Protein AF-0000000066095516 (afdb_homodimer)

pLDDT: mean 94.95, std 6.59, range [62.25, 98.88]

Foldseek 3Di:
DEKEKEFEDQQPDDPVRLVVLSVQWLVQLLVVDDPVQNVVCVVVPHHYFYFYDHDPVLQVVLVVVLVVLVWRKGWDFACPPDPDDHPHTTMMMTDPDPPVSNCVRPVPTGGD/DEKEKEFEDQQPDDPVRLVVLSVQWLVQLLVVDDPVQNVVCVVVPHHYFYFYDHDPVLQVVLVVVLVVLVWRKGWDFACPPDPDDHPHTTMMMTDPDDPVSNCVRPVPTGGD

Structure (mmCIF, N/CA/C/O backbone):
data_AF-0000000066095516-model_v1
#
loop_
_entity.id
_entity.type
_entity.pdbx_description
1 polymer 'Peptidyl-tRNA hydrolase'
#
loop_
_atom_site.group_PDB
_atom_site.id
_atom_site.type_symbol
_atom_site.label_atom_id
_atom_site.label_alt_id
_atom_site.label_comp_id
_atom_site.label_asym_id
_atom_site.label_entity_id
_atom_site.label_seq_id
_atom_site.pdbx_PDB_ins_code
_atom_site.Cartn_x
_atom_site.Cartn_y
_atom_site.Cartn_z
_atom_site.occupancy
_atom_site.B_iso_or_equiv
_atom_site.auth_seq_id
_atom_site.auth_comp_id
_atom_site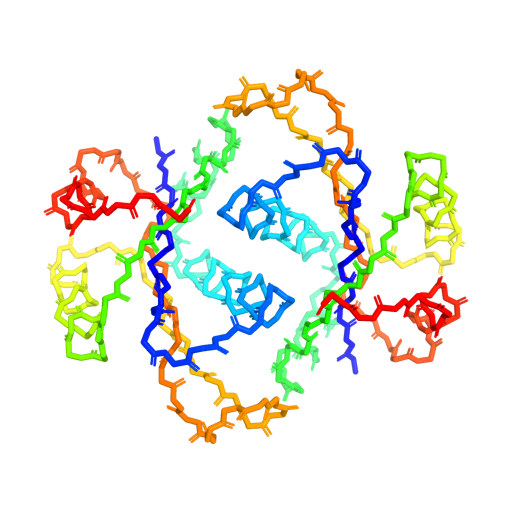.auth_asym_id
_atom_site.auth_atom_id
_atom_site.pdbx_PDB_model_num
ATOM 1 N N . MET A 1 1 ? -7.316 14.742 -6.809 1 96.75 1 MET A N 1
ATOM 2 C CA . MET A 1 1 ? -7.43 13.93 -5.605 1 96.75 1 MET A CA 1
ATOM 3 C C . MET A 1 1 ? -6.215 13.016 -5.449 1 96.75 1 MET A C 1
ATOM 5 O O . MET A 1 1 ? -5.781 12.383 -6.41 1 96.75 1 MET A O 1
ATOM 9 N N . LYS A 1 2 ? -5.609 13.141 -4.285 1 97.81 2 LYS A N 1
ATOM 10 C CA . LYS A 1 2 ? -4.457 12.266 -4.09 1 97.81 2 LYS A CA 1
ATOM 11 C C . LYS A 1 2 ? -4.387 11.766 -2.652 1 97.81 2 LYS A C 1
ATOM 13 O O . LYS A 1 2 ? -5.059 12.297 -1.768 1 97.81 2 LYS A O 1
ATOM 18 N N . GLN A 1 3 ? -3.725 10.695 -2.482 1 98.44 3 GLN A N 1
ATOM 19 C CA . GLN A 1 3 ? -3.309 10.18 -1.185 1 98.44 3 GLN A CA 1
ATOM 20 C C . GLN A 1 3 ? -1.795 10.273 -1.014 1 98.44 3 GLN A C 1
ATOM 22 O O . GLN A 1 3 ? -1.04 9.938 -1.928 1 98.44 3 GLN A O 1
ATOM 27 N N . VAL A 1 4 ? -1.324 10.797 0.072 1 98.69 4 VAL A N 1
ATOM 28 C CA . VAL A 1 4 ? 0.097 10.859 0.395 1 98.69 4 VAL A CA 1
ATOM 29 C C . VAL A 1 4 ? 0.388 9.992 1.619 1 98.69 4 VAL A C 1
ATOM 31 O O . VAL A 1 4 ? -0.328 10.062 2.621 1 98.69 4 VAL A O 1
ATOM 34 N N . ILE A 1 5 ? 1.397 9.164 1.522 1 98.81 5 ILE A N 1
ATOM 35 C CA . ILE A 1 5 ? 1.789 8.305 2.635 1 98.81 5 ILE A CA 1
ATOM 36 C C . ILE A 1 5 ? 3.174 8.711 3.137 1 98.81 5 ILE A C 1
ATOM 38 O O . ILE A 1 5 ? 4.164 8.578 2.418 1 98.81 5 ILE A O 1
ATOM 42 N N . ALA A 1 6 ? 3.215 9.242 4.309 1 98.81 6 ALA A N 1
ATOM 43 C CA . ALA A 1 6 ? 4.461 9.633 4.965 1 98.81 6 ALA A CA 1
ATOM 44 C C . ALA A 1 6 ? 5.051 8.461 5.75 1 98.81 6 ALA A C 1
ATOM 46 O O . ALA A 1 6 ? 4.391 7.895 6.625 1 98.81 6 ALA A O 1
ATOM 47 N N . ALA A 1 7 ? 6.246 8.125 5.469 1 98.25 7 ALA A N 1
ATOM 48 C CA . ALA A 1 7 ? 6.898 6.992 6.129 1 98.25 7 ALA A CA 1
ATOM 49 C C . ALA A 1 7 ? 8.172 7.434 6.844 1 98.25 7 ALA A C 1
ATOM 51 O O . ALA A 1 7 ? 8.93 8.258 6.32 1 98.25 7 ALA A O 1
ATOM 52 N N . ARG A 1 8 ? 8.367 6.875 7.98 1 97.44 8 ARG A N 1
ATOM 53 C CA . ARG A 1 8 ? 9.523 7.238 8.797 1 97.44 8 ARG A CA 1
ATOM 54 C C . ARG A 1 8 ? 10.805 6.684 8.195 1 97.44 8 ARG A C 1
ATOM 56 O O . ARG A 1 8 ? 10.844 5.535 7.742 1 97.44 8 ARG A O 1
ATOM 63 N N . THR A 1 9 ? 11.852 7.449 8.258 1 96.56 9 THR A N 1
ATOM 64 C CA . THR A 1 9 ? 13.148 7.051 7.719 1 96.56 9 THR A CA 1
ATOM 65 C C . THR A 1 9 ? 14.133 6.754 8.844 1 96.56 9 THR A C 1
ATOM 67 O O . THR A 1 9 ? 15.195 6.176 8.609 1 96.56 9 THR A O 1
ATOM 70 N N . ASP A 1 10 ? 13.859 7.129 10.055 1 95.31 10 ASP A N 1
ATOM 71 C CA . ASP A 1 10 ? 14.797 7.055 11.164 1 95.31 10 ASP A CA 1
ATOM 72 C C . ASP A 1 10 ? 14.812 5.656 11.781 1 95.31 10 ASP A C 1
ATOM 74 O O . ASP A 1 10 ? 15.656 5.352 12.633 1 95.31 10 ASP A O 1
ATOM 78 N N . ILE A 1 11 ? 13.922 4.746 11.352 1 93.19 11 ILE A N 1
ATOM 79 C CA . ILE A 1 11 ? 13.812 3.453 12.023 1 93.19 11 ILE A CA 1
ATOM 80 C C . ILE A 1 11 ? 14.398 2.361 11.133 1 93.19 11 ILE A C 1
ATOM 82 O O . ILE A 1 11 ? 14.336 1.177 11.469 1 93.19 11 ILE A O 1
ATOM 86 N N . GLY A 1 12 ? 14.961 2.619 10 1 87.56 12 GLY A N 1
ATOM 87 C CA . GLY A 1 12 ? 15.75 1.703 9.195 1 87.56 12 GLY A CA 1
ATOM 88 C C . GLY A 1 12 ? 14.938 0.565 8.609 1 87.56 12 GLY A C 1
ATOM 89 O O . GLY A 1 12 ? 15.359 -0.593 8.656 1 87.56 12 GLY A O 1
ATOM 90 N N . MET A 1 13 ? 13.789 0.874 8.117 1 91.19 13 MET A N 1
ATOM 91 C CA . MET A 1 13 ? 12.977 -0.161 7.484 1 91.19 13 MET A CA 1
ATOM 92 C C . MET A 1 13 ? 13.586 -0.589 6.152 1 91.19 13 MET A C 1
ATOM 94 O O . MET A 1 13 ? 13.977 0.256 5.344 1 91.19 13 MET A O 1
ATOM 98 N N . GLY A 1 14 ? 13.672 -1.916 6.066 1 91.44 14 GLY A N 1
ATOM 99 C CA . GLY A 1 14 ? 14.031 -2.402 4.742 1 91.44 14 GLY A CA 1
ATOM 100 C C . GLY A 1 14 ? 12.977 -2.102 3.693 1 91.44 14 GLY A C 1
ATOM 101 O O . GLY A 1 14 ? 11.867 -1.669 4.023 1 91.44 14 GLY A O 1
ATOM 102 N N . GLN A 1 15 ? 13.258 -2.336 2.467 1 94.25 15 GLN A N 1
ATOM 103 C CA . GLN A 1 15 ? 12.383 -1.966 1.358 1 94.25 15 GLN A CA 1
ATOM 104 C C . GLN A 1 15 ? 11.047 -2.701 1.441 1 94.25 15 GLN A C 1
ATOM 106 O O . GLN A 1 15 ? 9.984 -2.098 1.271 1 94.25 15 GLN A O 1
ATOM 111 N N . GLY A 1 16 ? 11.094 -3.963 1.729 1 94.38 16 GLY A N 1
ATOM 112 C CA . GLY A 1 16 ? 9.883 -4.754 1.823 1 94.38 16 GLY A CA 1
ATOM 113 C C . GLY A 1 16 ? 8.969 -4.312 2.949 1 94.38 16 GLY A C 1
ATOM 114 O O . GLY A 1 16 ? 7.758 -4.164 2.754 1 94.38 16 GLY A O 1
ATOM 115 N N . LYS A 1 17 ? 9.531 -4.141 4.074 1 93.69 17 LYS A N 1
ATOM 116 C CA . LYS A 1 17 ? 8.766 -3.703 5.234 1 93.69 17 LYS A CA 1
ATOM 117 C C . LYS A 1 17 ? 8.172 -2.312 5.016 1 93.69 17 LYS A C 1
ATOM 119 O O . LYS A 1 17 ? 7.016 -2.064 5.348 1 93.69 17 LYS A O 1
ATOM 124 N N . LEU A 1 18 ? 9.008 -1.412 4.445 1 95.56 18 LEU A N 1
ATOM 125 C CA . LEU A 1 18 ? 8.508 -0.082 4.109 1 95.56 18 LEU A CA 1
ATOM 126 C C . LEU A 1 18 ? 7.281 -0.169 3.215 1 95.56 18 LEU A C 1
ATOM 128 O O . LEU A 1 18 ? 6.25 0.439 3.508 1 95.56 18 LEU A O 1
ATOM 132 N N . ALA A 1 19 ? 7.426 -0.925 2.186 1 97.44 19 ALA A N 1
ATOM 133 C CA . ALA A 1 19 ? 6.34 -1.061 1.217 1 97.44 19 ALA A CA 1
ATOM 134 C C . ALA A 1 19 ? 5.094 -1.651 1.869 1 97.44 19 ALA A C 1
ATOM 136 O O . ALA A 1 19 ? 3.977 -1.199 1.609 1 97.44 19 ALA A O 1
ATOM 137 N N . ALA A 1 20 ? 5.258 -2.613 2.711 1 96.88 20 ALA A N 1
ATOM 138 C CA . ALA A 1 20 ? 4.137 -3.242 3.406 1 96.88 20 ALA A CA 1
ATOM 139 C C . ALA A 1 20 ? 3.438 -2.246 4.324 1 96.88 20 ALA A C 1
ATOM 141 O O . ALA A 1 20 ? 2.205 -2.199 4.375 1 96.88 20 ALA A O 1
ATOM 142 N N . GLN A 1 21 ? 4.219 -1.522 5.082 1 97.06 21 GLN A N 1
ATOM 143 C CA . GLN A 1 21 ? 3.639 -0.55 6.004 1 97.06 21 GLN A CA 1
ATOM 144 C C . GLN A 1 21 ? 2.92 0.563 5.25 1 97.06 21 GLN A C 1
ATOM 146 O O . GLN A 1 21 ? 1.858 1.024 5.676 1 97.06 21 GLN A O 1
ATOM 151 N N . VAL A 1 22 ? 3.523 0.982 4.137 1 98.12 22 VAL A N 1
ATOM 152 C CA . VAL A 1 22 ? 2.881 1.971 3.279 1 98.12 22 VAL A CA 1
ATOM 153 C C . VAL A 1 22 ? 1.541 1.43 2.781 1 98.12 22 VAL A C 1
ATOM 155 O O . VAL A 1 22 ? 0.535 2.143 2.791 1 98.12 22 VAL A O 1
ATOM 158 N N . ALA A 1 23 ? 1.517 0.205 2.352 1 98.44 23 ALA A N 1
ATOM 159 C CA . ALA A 1 23 ? 0.284 -0.425 1.887 1 98.44 23 ALA A CA 1
ATOM 160 C C . ALA A 1 23 ? -0.752 -0.495 3.006 1 98.44 23 ALA A C 1
ATOM 162 O O . ALA A 1 23 ? -1.942 -0.27 2.773 1 98.44 23 ALA A O 1
ATOM 163 N N . HIS A 1 24 ? -0.337 -0.828 4.199 1 98.12 24 HIS A N 1
ATOM 164 C CA . HIS A 1 24 ? -1.241 -0.854 5.344 1 98.12 24 HIS A CA 1
ATOM 165 C C . HIS A 1 24 ? -1.88 0.512 5.574 1 98.12 24 HIS A C 1
ATOM 167 O O . HIS A 1 24 ? -3.102 0.617 5.695 1 98.12 24 HIS A O 1
ATOM 173 N N . ALA A 1 25 ? -1.021 1.529 5.621 1 98.44 25 ALA A N 1
ATOM 174 C CA . ALA A 1 25 ? -1.5 2.887 5.871 1 98.44 25 ALA A CA 1
ATOM 175 C C . ALA A 1 25 ? -2.48 3.328 4.789 1 98.44 25 ALA A C 1
ATOM 177 O O . ALA A 1 25 ? -3.537 3.891 5.094 1 98.44 25 ALA A O 1
ATOM 178 N N . SER A 1 26 ? -2.1 3.047 3.568 1 98.5 26 SER A N 1
ATOM 179 C CA . SER A 1 26 ? -2.943 3.42 2.438 1 98.5 26 SER A CA 1
ATOM 180 C C . SER A 1 26 ? -4.328 2.791 2.549 1 98.5 26 SER A C 1
ATOM 182 O O . SER A 1 26 ? -5.34 3.477 2.389 1 98.5 26 SER A O 1
ATOM 184 N N . LEU A 1 27 ? -4.398 1.514 2.812 1 97.88 27 LEU A N 1
ATOM 185 C CA . LEU A 1 27 ? -5.664 0.798 2.914 1 97.88 27 LEU A CA 1
ATOM 186 C C . LEU A 1 27 ? -6.492 1.32 4.082 1 97.88 27 LEU A C 1
ATOM 188 O O . LEU A 1 27 ? -7.711 1.475 3.965 1 97.88 27 LEU A O 1
ATOM 192 N N . ASN A 1 28 ? -5.844 1.577 5.184 1 97 28 ASN A N 1
ATOM 1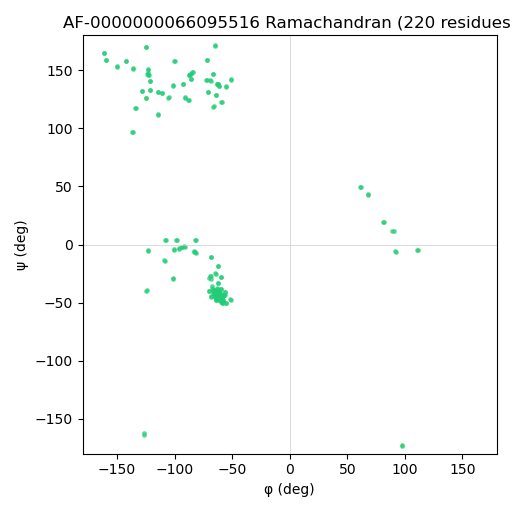93 C CA . ASN A 1 28 ? -6.547 2.092 6.352 1 97 28 ASN A CA 1
ATOM 194 C C . ASN A 1 28 ? -7.234 3.422 6.055 1 97 28 ASN A C 1
ATOM 196 O O . ASN A 1 28 ? -8.422 3.592 6.336 1 97 28 ASN A O 1
ATOM 200 N N . ALA A 1 29 ? -6.516 4.344 5.477 1 98.06 29 ALA A N 1
ATOM 201 C CA . ALA A 1 29 ? -7.094 5.641 5.133 1 98.06 29 ALA A CA 1
ATOM 202 C C . ALA A 1 29 ? -8.234 5.484 4.133 1 98.06 29 ALA A C 1
ATOM 204 O O . ALA A 1 29 ? -9.258 6.164 4.238 1 98.06 29 ALA A O 1
ATOM 205 N N . TYR A 1 30 ? -8.023 4.594 3.207 1 97.44 30 TYR A N 1
ATOM 206 C CA . TYR A 1 30 ? -9.039 4.289 2.205 1 97.44 30 TYR A CA 1
ATOM 207 C C . TYR A 1 30 ? -10.352 3.869 2.865 1 97.44 30 TYR A C 1
ATOM 209 O O . TYR A 1 30 ? -11.43 4.305 2.451 1 97.44 30 TYR A O 1
ATOM 217 N N . GLU A 1 31 ? -10.266 3.123 3.859 1 94.81 31 GLU A N 1
ATOM 218 C CA . GLU A 1 31 ? -11.453 2.586 4.52 1 94.81 31 GLU A CA 1
ATOM 219 C C . GLU A 1 31 ? -12.234 3.686 5.234 1 94.81 31 GLU A C 1
ATOM 221 O O . GLU A 1 31 ? -13.453 3.58 5.402 1 94.81 31 GLU A O 1
ATOM 226 N N . TYR A 1 32 ? -11.523 4.734 5.629 1 93.38 32 TYR A N 1
ATOM 227 C CA . TYR A 1 32 ? -12.172 5.816 6.367 1 93.38 32 TYR A CA 1
ATOM 228 C C . TYR A 1 32 ? -12.625 6.926 5.43 1 93.38 32 TYR A C 1
ATOM 230 O O . TYR A 1 32 ? -13.203 7.922 5.867 1 93.38 32 TYR A O 1
ATOM 238 N N . THR A 1 33 ? -12.344 6.762 4.23 1 96.06 33 THR A N 1
ATOM 239 C CA . THR A 1 33 ? -12.719 7.762 3.238 1 96.06 33 THR A CA 1
ATOM 240 C C . THR A 1 33 ? -14.141 7.523 2.746 1 96.06 33 THR A C 1
ATOM 242 O O . THR A 1 33 ? -14.562 6.379 2.561 1 96.06 33 THR A O 1
ATOM 245 N N . ASP A 1 34 ? -14.898 8.578 2.504 1 95.31 34 ASP A N 1
ATOM 246 C CA . ASP A 1 34 ? -16.266 8.43 2.02 1 95.31 34 ASP A CA 1
ATOM 247 C C . ASP A 1 34 ? -16.281 7.953 0.569 1 95.31 34 ASP A C 1
ATOM 249 O O . ASP A 1 34 ? -15.336 8.188 -0.181 1 95.31 34 ASP A O 1
ATOM 253 N N . ASP A 1 35 ? -17.422 7.375 0.211 1 95.44 35 ASP A N 1
ATOM 254 C CA . ASP A 1 35 ? -17.562 6.699 -1.074 1 95.44 35 ASP A CA 1
ATOM 255 C C . ASP A 1 35 ? -17.375 7.676 -2.232 1 95.44 35 ASP A C 1
ATOM 257 O O . ASP A 1 35 ? -16.812 7.312 -3.27 1 95.44 35 ASP A O 1
ATOM 261 N N . ARG A 1 36 ? -17.859 8.812 -2.049 1 96.06 36 ARG A N 1
ATOM 262 C CA . ARG A 1 36 ? -17.766 9.797 -3.123 1 96.06 36 ARG A CA 1
ATOM 263 C C . ARG A 1 36 ? -16.312 10.172 -3.395 1 96.06 36 ARG A C 1
ATOM 265 O O . ARG A 1 36 ? -15.883 10.242 -4.551 1 96.06 36 ARG A O 1
ATOM 272 N N . ALA A 1 37 ? -15.578 10.406 -2.328 1 95.75 37 ALA A N 1
ATOM 273 C CA . ALA A 1 37 ? -14.164 10.75 -2.453 1 95.75 37 ALA A CA 1
ATOM 274 C C . ALA A 1 37 ? -13.367 9.594 -3.041 1 95.75 37 ALA A C 1
ATOM 276 O O . ALA A 1 37 ? -12.492 9.797 -3.883 1 95.75 37 ALA A O 1
ATOM 277 N N . VAL A 1 38 ? -13.711 8.391 -2.607 1 96.44 38 VAL A N 1
ATOM 278 C CA . VAL A 1 38 ? -13.039 7.195 -3.117 1 96.44 38 VAL A CA 1
ATOM 279 C C . VAL A 1 38 ? -13.289 7.066 -4.617 1 96.44 38 VAL A C 1
ATOM 281 O O . VAL A 1 38 ? -12.359 6.828 -5.391 1 96.44 38 VAL A O 1
ATOM 284 N N . ARG A 1 39 ? -14.508 7.219 -5.004 1 96.25 39 ARG A N 1
ATOM 285 C CA . ARG A 1 39 ? -14.867 7.105 -6.41 1 96.25 39 ARG A CA 1
ATOM 286 C C . ARG A 1 39 ? -14.133 8.148 -7.25 1 96.25 39 ARG A C 1
ATOM 288 O O . ARG A 1 39 ? -13.594 7.828 -8.312 1 96.25 39 ARG A O 1
ATOM 295 N N . ARG A 1 40 ? -14.141 9.336 -6.785 1 96.44 40 ARG A N 1
ATOM 296 C CA . ARG A 1 40 ? -13.453 10.406 -7.496 1 96.44 40 ARG A CA 1
ATOM 297 C C . ARG A 1 40 ? -11.953 10.117 -7.605 1 96.44 40 ARG A C 1
ATOM 299 O O . ARG A 1 40 ? -11.359 10.289 -8.672 1 96.44 40 ARG A O 1
ATOM 306 N N . TRP A 1 41 ? -11.406 9.758 -6.496 1 97 41 TRP A N 1
ATOM 307 C CA . TRP A 1 41 ? -9.992 9.422 -6.445 1 97 41 TRP A CA 1
ATOM 308 C C . TRP A 1 41 ? -9.664 8.312 -7.441 1 97 41 TRP A C 1
ATOM 310 O O . TRP A 1 41 ? -8.68 8.406 -8.18 1 97 41 TRP A O 1
ATOM 320 N N . LYS A 1 42 ? -10.5 7.312 -7.504 1 94.69 42 LYS A N 1
ATOM 321 C CA . LYS A 1 42 ? -10.305 6.195 -8.43 1 94.69 42 LYS A CA 1
ATOM 322 C C . LYS A 1 42 ? -10.445 6.652 -9.875 1 94.69 42 LYS A C 1
ATOM 324 O O . LYS A 1 42 ? -9.648 6.262 -10.734 1 94.69 42 LYS A O 1
ATOM 329 N N . ASP A 1 43 ? -11.398 7.473 -10.109 1 94.81 43 ASP A N 1
ATOM 330 C CA . ASP A 1 43 ? -11.648 7.988 -11.453 1 94.81 43 ASP A CA 1
ATOM 331 C C . ASP A 1 43 ? -10.469 8.828 -11.945 1 94.81 43 ASP A C 1
ATOM 333 O O . ASP A 1 43 ? -10.242 8.945 -13.148 1 94.81 43 ASP A O 1
ATOM 337 N N . GLU A 1 44 ? -9.75 9.359 -10.984 1 94 44 GLU A N 1
ATOM 338 C CA . GLU A 1 44 ? -8.648 10.25 -11.344 1 94 44 GLU A CA 1
ATOM 339 C C . GLU A 1 44 ? -7.316 9.508 -11.328 1 94 44 GLU A C 1
ATOM 341 O O . GLU A 1 44 ? -6.254 10.125 -11.438 1 94 44 GLU A O 1
ATOM 346 N N . GLY A 1 45 ? -7.371 8.188 -11.086 1 91.19 45 GLY A N 1
ATOM 347 C CA . GLY A 1 45 ? -6.16 7.398 -11.266 1 91.19 45 GLY A CA 1
ATOM 348 C C . GLY A 1 45 ? -5.59 6.883 -9.953 1 91.19 45 GLY A C 1
ATOM 349 O O . GLY A 1 45 ? -4.547 6.227 -9.938 1 91.19 45 GLY A O 1
ATOM 350 N N . GLN A 1 46 ? -6.23 7.309 -8.805 1 95.5 46 GLN A N 1
ATOM 351 C CA . GLN A 1 46 ? -5.828 6.805 -7.492 1 95.5 46 GLN A CA 1
ATOM 352 C C . GLN A 1 46 ? -4.379 7.172 -7.188 1 95.5 46 GLN A C 1
ATOM 354 O O . GLN A 1 46 ? -3.572 6.301 -6.844 1 95.5 46 GLN A O 1
ATOM 359 N N . THR A 1 47 ? -4.059 8.461 -7.391 1 95.06 47 THR A N 1
ATOM 360 C CA . THR A 1 47 ? -2.697 8.945 -7.207 1 95.06 47 THR A CA 1
ATOM 361 C C . THR A 1 47 ? -2.223 8.703 -5.777 1 95.06 47 THR A C 1
ATOM 363 O O . THR A 1 47 ? -2.887 9.102 -4.82 1 95.06 47 THR A O 1
ATOM 366 N N . LYS A 1 48 ? -1.119 7.977 -5.641 1 97.25 48 LYS A N 1
ATOM 367 C CA . LYS A 1 48 ? -0.448 7.754 -4.367 1 97.25 48 LYS A CA 1
ATOM 368 C C . LYS A 1 48 ? 0.994 8.25 -4.406 1 97.25 48 LYS A C 1
ATOM 370 O O . LYS A 1 48 ? 1.732 7.953 -5.348 1 97.25 48 LYS A O 1
ATOM 375 N N . VAL A 1 49 ? 1.396 8.984 -3.391 1 96.81 49 VAL A N 1
ATOM 376 C CA . VAL A 1 49 ? 2.752 9.516 -3.283 1 96.81 49 VAL A CA 1
ATOM 377 C C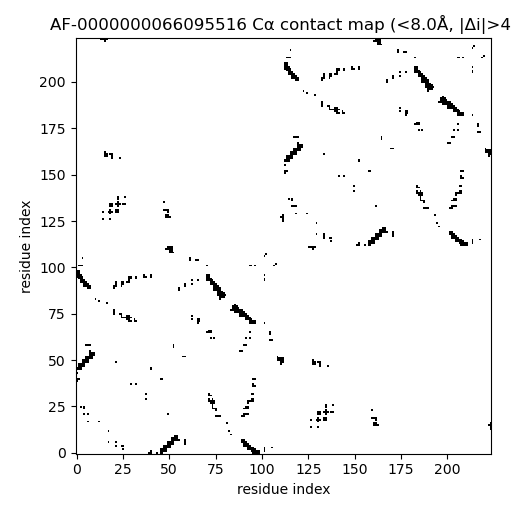 . VAL A 1 49 ? 3.34 9.156 -1.92 1 96.81 49 VAL A C 1
ATOM 379 O O . VAL A 1 49 ? 2.684 9.328 -0.89 1 96.81 49 VAL A O 1
ATOM 382 N N . VAL A 1 50 ? 4.547 8.656 -1.927 1 98.06 50 VAL A N 1
ATOM 383 C CA . VAL A 1 50 ? 5.199 8.297 -0.671 1 98.06 50 VAL A CA 1
ATOM 384 C C . VAL A 1 50 ? 6.266 9.336 -0.332 1 98.06 50 VAL A C 1
ATOM 386 O O . VAL A 1 50 ? 7.137 9.633 -1.155 1 98.06 50 VAL A O 1
ATOM 389 N N . VAL A 1 51 ? 6.184 9.883 0.853 1 98.44 51 VAL A N 1
ATOM 390 C CA . VAL A 1 51 ? 7.113 10.922 1.278 1 98.44 51 VAL A CA 1
ATOM 391 C C . VAL A 1 51 ? 7.793 10.508 2.582 1 98.44 51 VAL A C 1
ATOM 393 O O . VAL A 1 51 ? 7.395 9.523 3.209 1 98.44 51 VAL A O 1
ATOM 396 N N . LYS A 1 52 ? 8.82 11.266 2.965 1 98.19 52 LYS A N 1
ATOM 397 C CA . LYS A 1 52 ? 9.656 10.93 4.109 1 98.19 52 LYS A CA 1
ATOM 398 C C . LYS A 1 52 ? 9.281 11.766 5.328 1 98.19 52 LYS A C 1
ATOM 400 O O . LYS A 1 52 ? 8.992 12.961 5.203 1 98.19 52 LYS A O 1
ATOM 405 N N . VAL A 1 53 ? 9.227 11.133 6.434 1 97.81 53 VAL A N 1
ATOM 406 C CA . VAL A 1 53 ? 9.242 11.82 7.723 1 97.81 53 VAL A CA 1
ATOM 407 C C . VAL A 1 53 ? 10.398 11.305 8.57 1 97.81 53 VAL A C 1
ATOM 409 O O . VAL A 1 53 ? 10.734 10.117 8.531 1 97.81 53 VAL A O 1
ATOM 412 N N . GLY A 1 54 ? 11.016 12.211 9.398 1 96 54 GLY A N 1
ATOM 413 C CA . GLY A 1 54 ? 12.281 11.875 10.023 1 96 54 GLY A CA 1
ATOM 414 C C . GLY A 1 54 ? 12.133 11.438 11.469 1 96 54 GLY A C 1
ATOM 415 O O . GLY A 1 54 ? 13.125 11.125 12.133 1 96 54 GLY A O 1
ATOM 416 N N . SER A 1 55 ? 10.844 11.5 12.031 1 96.62 55 SER A N 1
ATOM 417 C CA . SER A 1 55 ? 10.695 11.148 13.438 1 96.62 55 SER A CA 1
ATOM 418 C C . SER A 1 55 ? 9.25 10.773 13.766 1 96.62 55 SER A C 1
ATOM 420 O O . SER A 1 55 ? 8.336 11.102 13.008 1 96.62 55 SER A O 1
ATOM 422 N N . GLU A 1 56 ? 9.148 10.039 14.859 1 96.44 56 GLU A N 1
ATOM 423 C CA . GLU A 1 56 ? 7.832 9.695 15.391 1 96.44 56 GLU A CA 1
ATOM 424 C C . GLU A 1 56 ? 7.02 10.945 15.703 1 96.44 56 GLU A C 1
ATOM 426 O O . GLU A 1 56 ? 5.828 11.016 15.398 1 96.44 56 GLU A O 1
ATOM 431 N N . ARG A 1 57 ? 7.656 11.922 16.312 1 97.31 57 ARG A N 1
ATOM 432 C CA . ARG A 1 57 ? 6.992 13.164 16.688 1 97.31 57 ARG A CA 1
ATOM 433 C C . ARG A 1 57 ? 6.398 13.852 15.461 1 97.31 57 ARG A C 1
ATOM 435 O O . ARG A 1 57 ? 5.238 14.273 15.477 1 97.31 57 ARG A O 1
ATOM 442 N N . GLU A 1 58 ? 7.211 13.945 14.406 1 97.62 58 GLU A N 1
ATOM 443 C CA . GLU A 1 58 ? 6.734 14.578 13.18 1 97.62 58 GLU A CA 1
ATOM 444 C C . GLU A 1 58 ? 5.543 13.828 12.594 1 97.62 58 GLU A C 1
ATOM 446 O O . GLU A 1 58 ? 4.582 14.438 12.125 1 97.62 58 GLU A O 1
ATOM 451 N N . LEU A 1 59 ? 5.633 12.547 12.617 1 98.12 59 LEU A N 1
ATOM 452 C CA . LEU A 1 59 ? 4.551 11.711 12.109 1 98.12 59 LEU A CA 1
ATOM 453 C C . LEU A 1 59 ? 3.25 11.992 12.852 1 98.12 59 LEU A C 1
ATOM 455 O O . LEU A 1 59 ? 2.203 12.18 12.227 1 98.12 59 LEU A O 1
ATOM 459 N N . TYR A 1 60 ? 3.275 12.117 14.156 1 97.69 60 TYR A N 1
ATOM 460 C CA . TYR A 1 60 ? 2.092 12.367 14.969 1 97.69 60 TYR A CA 1
ATOM 461 C C . TYR A 1 60 ? 1.567 13.781 14.742 1 97.69 60 TYR A C 1
ATOM 463 O O . TYR A 1 60 ? 0.354 14 14.695 1 97.69 60 TYR A O 1
ATOM 471 N N . GLU A 1 61 ? 2.467 14.688 14.641 1 98.06 61 GLU A N 1
ATOM 472 C CA . GLU A 1 61 ? 2.066 16.062 14.375 1 98.06 61 GLU A CA 1
ATOM 473 C C . GLU A 1 61 ? 1.274 16.172 13.078 1 98.06 61 GLU A C 1
ATOM 475 O O . GLU A 1 61 ? 0.227 16.828 13.039 1 98.06 61 GLU A O 1
ATOM 480 N N . ARG A 1 62 ? 1.785 15.5 12.102 1 98.38 62 ARG A N 1
ATOM 481 C CA . ARG A 1 62 ? 1.092 15.516 10.82 1 98.38 62 ARG A CA 1
ATOM 482 C C . ARG A 1 62 ? -0.254 14.805 10.914 1 98.38 62 ARG A C 1
ATOM 484 O O . ARG A 1 62 ? -1.234 15.234 10.305 1 98.38 62 ARG A O 1
ATOM 491 N N . SER A 1 63 ? -0.243 13.75 11.633 1 98.44 63 SER A N 1
ATOM 492 C CA . SER A 1 63 ? -1.488 13.016 11.828 1 98.44 63 SER A CA 1
ATOM 493 C C . SER A 1 63 ? -2.547 13.891 12.492 1 98.44 63 SER A C 1
ATOM 495 O O . SER A 1 63 ? -3.695 13.93 12.047 1 98.44 63 SER A O 1
ATOM 497 N N . GLU A 1 64 ? -2.166 14.602 13.516 1 98.19 64 GLU A N 1
ATOM 498 C CA . GLU A 1 64 ? -3.09 15.477 14.234 1 98.19 64 GLU A CA 1
ATOM 499 C C . GLU A 1 64 ? -3.578 16.609 13.344 1 98.19 64 GLU A C 1
ATOM 501 O O . GLU A 1 64 ? -4.758 16.969 13.359 1 98.19 64 GLU A O 1
ATOM 506 N N . GLU A 1 65 ? -2.688 17.109 12.602 1 98.38 65 GLU A N 1
ATOM 507 C CA . GLU A 1 65 ? -3.053 18.188 11.672 1 98.38 65 GLU A CA 1
ATOM 508 C C . GLU A 1 65 ? -4.078 17.688 10.656 1 98.38 65 GLU A C 1
ATOM 510 O O . GLU A 1 65 ? -5.059 18.375 10.375 1 98.38 65 GLU A O 1
ATOM 515 N N . ALA A 1 66 ? -3.836 16.531 10.133 1 98.44 66 ALA A N 1
ATOM 516 C CA . ALA A 1 66 ? -4.738 15.969 9.133 1 98.44 66 ALA A CA 1
ATOM 517 C C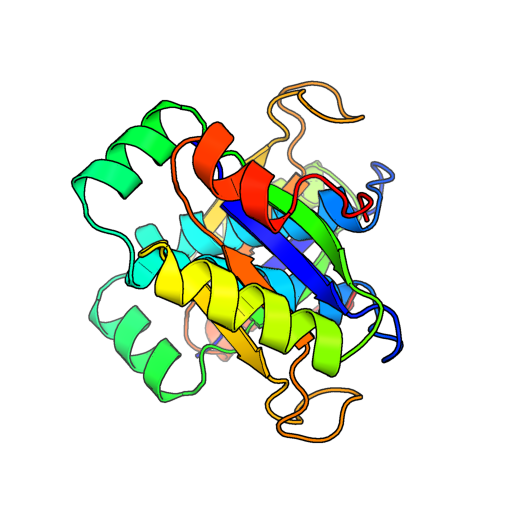 . ALA A 1 66 ? -6.117 15.703 9.727 1 98.44 66 ALA A C 1
ATOM 519 O O . ALA A 1 66 ? -7.141 16 9.109 1 98.44 66 ALA A O 1
ATOM 520 N N . LYS A 1 67 ? -6.105 15.227 10.93 1 97.5 67 LYS A N 1
ATOM 521 C CA . LYS A 1 67 ? -7.363 14.953 11.617 1 97.5 67 LYS A CA 1
ATOM 522 C C . LYS A 1 67 ? -8.141 16.234 11.891 1 97.5 67 LYS A C 1
ATOM 524 O O . LYS A 1 67 ? -9.352 16.297 11.688 1 97.5 67 LYS A O 1
ATOM 529 N N . ARG A 1 68 ? -7.438 17.203 12.297 1 97.75 68 ARG A N 1
ATOM 530 C CA . ARG A 1 68 ? -8.062 18.5 12.562 1 97.75 68 ARG A CA 1
ATOM 531 C C . ARG A 1 68 ? -8.664 19.094 11.297 1 97.75 68 ARG A C 1
ATOM 533 O O . ARG A 1 68 ? -9.703 19.75 11.344 1 97.75 68 ARG A O 1
ATOM 540 N N . ALA A 1 69 ? -8.039 18.812 10.227 1 97.69 69 ALA A N 1
ATOM 541 C CA . ALA A 1 69 ? -8.492 19.344 8.938 1 97.69 69 ALA A CA 1
ATOM 542 C C . ALA A 1 69 ? -9.625 18.484 8.367 1 97.69 69 ALA A C 1
ATOM 544 O O . ALA A 1 69 ? -10.172 18.797 7.309 1 97.69 69 ALA A O 1
ATOM 545 N N . GLY A 1 70 ? -9.922 17.359 9.016 1 96.94 70 GLY A N 1
ATOM 546 C CA . GLY A 1 70 ? -11.023 16.5 8.602 1 96.94 70 GLY A CA 1
ATOM 547 C C . GLY A 1 70 ? -10.664 15.586 7.445 1 96.94 70 GLY A C 1
ATOM 548 O O . GLY A 1 70 ? -11.539 15.141 6.703 1 96.94 70 GLY A O 1
ATOM 549 N N . LEU A 1 71 ? -9.422 15.391 7.238 1 97.88 71 LEU A N 1
ATOM 550 C CA . LEU A 1 71 ? -8.984 14.531 6.145 1 97.88 71 LEU A CA 1
ATOM 551 C C . LEU A 1 71 ? -8.914 13.078 6.59 1 97.88 71 LEU A C 1
ATOM 553 O O . LEU A 1 71 ? -8.57 12.789 7.738 1 97.88 71 LEU A O 1
ATOM 557 N N . PRO A 1 72 ? -9.211 12.148 5.727 1 97.88 72 PRO A N 1
ATOM 558 C CA . PRO A 1 72 ? -9 10.742 6.066 1 97.88 72 PRO A CA 1
ATOM 559 C C . PRO A 1 72 ? -7.527 10.422 6.34 1 97.88 72 PRO A C 1
ATOM 561 O O . PRO A 1 72 ? -6.645 10.875 5.613 1 97.88 72 PRO A O 1
ATOM 564 N N . THR A 1 73 ? -7.312 9.641 7.402 1 98.12 73 THR A N 1
ATOM 565 C CA . THR A 1 73 ? -5.949 9.281 7.773 1 98.12 73 THR A CA 1
ATOM 566 C C . THR A 1 73 ? -5.855 7.805 8.133 1 98.12 73 THR A C 1
ATOM 568 O O . THR A 1 73 ? -6.855 7.191 8.523 1 98.12 73 THR A O 1
ATOM 571 N N . GLY A 1 74 ? -4.691 7.238 7.926 1 98.06 74 GLY A N 1
ATOM 572 C CA . GLY A 1 74 ? -4.332 5.902 8.375 1 98.06 74 GLY A CA 1
ATOM 573 C C . GLY A 1 74 ? -2.939 5.828 8.969 1 98.06 74 GLY A C 1
ATOM 574 O O . GLY A 1 74 ? -1.948 5.77 8.242 1 98.06 74 GLY A O 1
ATOM 575 N N . LEU A 1 75 ? -2.924 5.906 10.266 1 97.62 75 LEU A N 1
ATOM 576 C CA . LEU A 1 75 ? -1.668 5.754 10.992 1 97.62 75 LEU A CA 1
ATOM 577 C C . LEU A 1 75 ? -1.438 4.293 11.375 1 97.62 75 LEU A C 1
ATOM 579 O O . LEU A 1 75 ? -2.309 3.658 11.969 1 97.62 75 LEU A O 1
ATOM 583 N N . ILE A 1 76 ? -0.266 3.799 10.992 1 96.31 76 ILE A N 1
ATOM 584 C CA . ILE A 1 76 ? -0.017 2.385 11.25 1 96.31 76 ILE A CA 1
ATOM 585 C C . ILE A 1 76 ? 1.253 2.227 12.078 1 96.31 76 ILE A C 1
ATOM 587 O O . ILE A 1 76 ? 2.148 3.072 12.023 1 96.31 76 ILE A O 1
ATOM 591 N N . SER A 1 77 ? 1.234 1.165 12.852 1 94.25 77 SER A N 1
ATOM 592 C CA . SER A 1 77 ? 2.385 0.764 13.656 1 94.25 77 SER A CA 1
ATOM 593 C C . SER A 1 77 ? 2.818 -0.661 13.328 1 94.25 77 SER A C 1
ATOM 595 O O . SER A 1 77 ? 1.995 -1.491 12.938 1 94.25 77 SER A O 1
ATOM 597 N N . ASP A 1 78 ? 4.082 -0.84 13.438 1 89.81 78 ASP A N 1
ATOM 598 C CA . ASP A 1 78 ? 4.566 -2.203 13.242 1 89.81 78 ASP A CA 1
ATOM 599 C C . ASP A 1 78 ? 4.031 -3.141 14.32 1 89.81 78 ASP A C 1
ATOM 601 O O . ASP A 1 78 ? 4.074 -2.812 15.508 1 89.81 78 ASP A O 1
ATOM 605 N N . ALA A 1 79 ? 3.441 -4.262 13.938 1 79.88 79 ALA A N 1
ATOM 606 C CA . ALA A 1 79 ? 2.861 -5.207 14.891 1 79.88 79 ALA A CA 1
ATOM 607 C C . ALA A 1 79 ? 3.934 -6.125 15.477 1 79.88 79 ALA A C 1
ATOM 609 O O . ALA A 1 79 ? 3.654 -6.922 16.375 1 79.88 79 ALA A O 1
ATOM 610 N N . GLY A 1 80 ? 5.242 -5.941 15.148 1 72.12 80 GLY A N 1
ATOM 611 C CA . GLY A 1 80 ? 6.301 -6.75 15.734 1 72.12 80 GLY A CA 1
ATOM 612 C C . GLY A 1 80 ? 6.617 -7.996 14.938 1 72.12 80 GLY A C 1
ATOM 613 O O . GLY A 1 80 ? 7.262 -8.914 15.438 1 72.12 80 GLY A O 1
ATOM 614 N N . ARG A 1 81 ? 6.176 -8.141 13.852 1 65.25 81 ARG A N 1
ATOM 615 C CA . ARG A 1 81 ? 6.438 -9.328 13.047 1 65.25 81 ARG A CA 1
ATOM 616 C C . ARG A 1 81 ? 7.664 -9.133 12.156 1 65.25 81 ARG A C 1
ATOM 618 O O . ARG A 1 81 ? 8.086 -10.062 11.469 1 65.25 81 ARG A O 1
ATOM 625 N N . THR A 1 82 ? 8.086 -8.039 12.328 1 63.22 82 THR A N 1
ATOM 626 C CA . THR A 1 82 ? 9.25 -7.66 11.539 1 63.22 82 THR A CA 1
ATOM 627 C C . THR A 1 82 ? 10.375 -7.156 12.438 1 63.22 82 THR A C 1
ATOM 629 O O . THR A 1 82 ? 10.375 -7.41 13.641 1 63.22 82 THR A O 1
ATOM 632 N N . GLN A 1 83 ? 11.312 -6.512 11.859 1 70.25 83 GLN A N 1
ATOM 633 C CA . GLN A 1 83 ? 12.57 -6.109 12.477 1 70.25 83 GLN A CA 1
ATOM 634 C C . GLN A 1 83 ? 12.336 -5.031 13.531 1 70.25 83 GLN A C 1
ATOM 636 O O . GLN A 1 83 ? 13.203 -4.789 14.375 1 70.25 83 GLN A O 1
ATOM 641 N N . LEU A 1 84 ? 11.125 -4.398 13.672 1 78.81 84 LEU A N 1
ATOM 642 C CA . LEU A 1 84 ? 10.867 -3.283 14.578 1 78.81 84 LEU A CA 1
ATOM 643 C C . LEU A 1 84 ? 10.188 -3.766 15.859 1 78.81 84 LEU A C 1
ATOM 645 O O . LEU A 1 84 ? 9.578 -4.836 15.875 1 78.81 84 LEU A O 1
ATOM 649 N N . GLU A 1 85 ? 10.391 -2.84 16.906 1 81.5 85 GLU A N 1
ATOM 650 C CA . GLU A 1 85 ? 9.633 -3.098 18.125 1 81.5 85 GLU A CA 1
ATOM 651 C C . GLU A 1 85 ? 8.133 -3 17.891 1 81.5 85 GLU A C 1
ATOM 653 O O . GLU A 1 85 ? 7.676 -2.123 17.141 1 81.5 85 GLU A O 1
ATOM 658 N N . PRO A 1 86 ? 7.484 -3.893 18.453 1 83.75 86 PRO A N 1
ATOM 659 C CA . PRO A 1 86 ? 6.031 -3.852 18.281 1 83.75 86 PRO A CA 1
ATOM 660 C C . PRO A 1 86 ? 5.422 -2.518 18.703 1 83.75 86 PRO A C 1
ATOM 662 O O . PRO A 1 86 ? 5.844 -1.933 19.703 1 83.75 86 PRO A O 1
ATOM 665 N N . GLY A 1 87 ? 4.504 -2.002 17.891 1 88.62 87 GLY A N 1
ATOM 666 C CA . GLY A 1 87 ? 3.795 -0.78 18.234 1 88.62 87 GLY A CA 1
ATOM 667 C C . GLY A 1 87 ? 4.461 0.47 17.703 1 88.62 87 GLY A C 1
ATOM 668 O O . GLY A 1 87 ? 3.932 1.574 17.844 1 88.62 87 GLY A O 1
ATOM 669 N N . THR A 1 88 ? 5.629 0.387 17.109 1 91.06 88 THR A N 1
ATOM 670 C CA . THR A 1 88 ? 6.336 1.526 16.547 1 91.06 88 THR A CA 1
ATOM 671 C C . THR A 1 88 ? 5.574 2.092 15.344 1 91.06 88 THR A C 1
ATOM 673 O O . THR A 1 8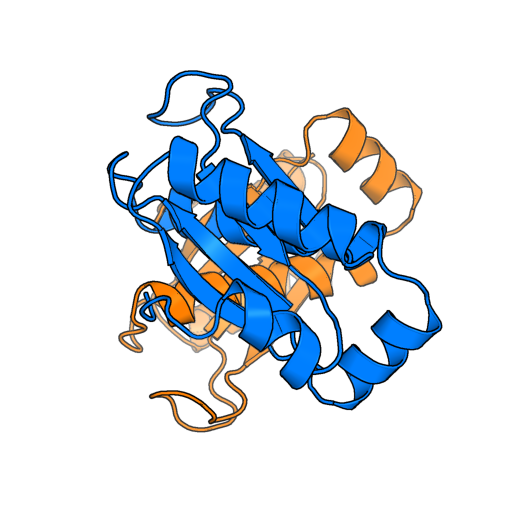8 ? 5.297 1.372 14.383 1 91.06 88 THR A O 1
ATOM 676 N N . PRO A 1 89 ? 5.172 3.379 15.5 1 96 89 PRO A N 1
ATOM 677 C CA . PRO A 1 89 ? 4.543 3.967 14.312 1 96 89 PRO A CA 1
ATOM 678 C C . PRO A 1 89 ? 5.488 4.035 13.117 1 96 89 PRO A C 1
ATOM 680 O O . PRO A 1 89 ? 6.66 4.391 13.266 1 96 89 PRO A O 1
ATOM 683 N N . THR A 1 90 ? 4.992 3.727 11.969 1 97.25 90 THR A N 1
ATOM 684 C CA . THR A 1 90 ? 5.898 3.582 10.836 1 97.25 90 THR A CA 1
ATOM 685 C C . THR A 1 90 ? 5.469 4.484 9.688 1 97.25 90 THR A C 1
ATOM 687 O O . THR A 1 90 ? 6.312 5.055 8.984 1 97.25 90 THR A O 1
ATOM 690 N N . ALA A 1 91 ? 4.16 4.578 9.469 1 98.38 91 ALA A N 1
ATOM 691 C CA . ALA A 1 91 ? 3.68 5.293 8.289 1 98.38 91 ALA A CA 1
ATOM 692 C C . ALA A 1 91 ? 2.316 5.93 8.547 1 98.38 91 ALA A C 1
ATOM 694 O O . ALA A 1 91 ? 1.546 5.445 9.375 1 98.38 91 ALA A O 1
ATOM 695 N N . LEU A 1 92 ? 1.997 7.02 7.836 1 98.75 92 LEU A N 1
ATOM 696 C CA . LEU A 1 92 ? 0.749 7.773 7.895 1 98.75 92 LEU A CA 1
ATOM 697 C C . LEU A 1 92 ? 0.238 8.086 6.492 1 98.75 92 LEU A C 1
ATOM 699 O O . LEU A 1 92 ? 0.927 8.742 5.711 1 98.75 92 LEU A O 1
ATOM 703 N N . ALA A 1 93 ? -0.899 7.559 6.238 1 98.88 93 ALA A N 1
ATOM 704 C CA . ALA A 1 93 ? -1.55 7.957 4.992 1 98.88 93 ALA A CA 1
ATOM 705 C C . ALA A 1 93 ? -2.5 9.133 5.219 1 98.88 93 ALA A C 1
ATOM 707 O O . ALA A 1 93 ? -3.203 9.18 6.23 1 98.88 93 ALA A O 1
ATOM 708 N N . ILE A 1 94 ? -2.49 10.055 4.328 1 98.75 94 ILE A N 1
ATOM 709 C CA . ILE A 1 94 ? -3.402 11.195 4.32 1 98.75 94 ILE A CA 1
ATOM 710 C C . ILE A 1 94 ? -4.137 11.258 2.982 1 98.75 94 ILE A C 1
ATOM 712 O O . ILE A 1 94 ? -3.504 11.336 1.925 1 98.75 94 ILE A O 1
ATOM 716 N N . GLY A 1 95 ? -5.445 11.289 3.088 1 98.31 95 GLY A N 1
ATOM 717 C CA . GLY A 1 95 ? -6.27 11.227 1.895 1 98.31 95 GLY A CA 1
ATOM 718 C C . GLY A 1 95 ? -6.773 9.828 1.597 1 98.31 95 GLY A C 1
ATOM 719 O O . GLY A 1 95 ? -6.637 8.922 2.424 1 98.31 95 GLY A O 1
ATOM 720 N N . PRO A 1 96 ? -7.367 9.719 0.51 1 98.19 96 PRO A N 1
ATOM 721 C CA . PRO A 1 96 ? -7.469 10.625 -0.64 1 98.19 96 PRO A CA 1
ATOM 722 C C . PRO A 1 96 ? -8.297 11.875 -0.338 1 98.19 96 PRO A C 1
ATOM 724 O O . PRO A 1 96 ? -9.273 11.805 0.406 1 98.19 96 PRO A O 1
ATOM 727 N N . ALA A 1 97 ? -7.914 12.953 -0.814 1 98.06 97 ALA A N 1
ATOM 728 C CA . ALA A 1 97 ? -8.523 14.273 -0.688 1 98.06 97 ALA A CA 1
ATOM 729 C C . ALA A 1 97 ? -8.008 15.219 -1.766 1 98.06 97 ALA A C 1
ATOM 731 O O . ALA A 1 97 ? -7.082 14.875 -2.508 1 98.06 97 ALA A O 1
ATOM 732 N N . PRO A 1 98 ? -8.727 16.328 -1.94 1 97.69 98 PRO A N 1
ATOM 733 C CA . PRO A 1 98 ? -8.227 17.297 -2.916 1 97.69 98 PRO A CA 1
ATOM 734 C C . PRO A 1 98 ? -6.758 17.656 -2.693 1 97.69 98 PRO A C 1
ATOM 736 O O . PRO A 1 98 ? -6.316 17.766 -1.548 1 97.69 98 PRO A O 1
ATOM 739 N N . ASP A 1 99 ? -6.016 17.812 -3.76 1 97.75 99 ASP A N 1
ATOM 740 C CA . ASP A 1 99 ? -4.57 18.016 -3.736 1 97.75 99 ASP A CA 1
ATOM 741 C C . ASP A 1 99 ? -4.188 19.141 -2.777 1 97.75 99 ASP A C 1
ATOM 743 O O . ASP A 1 99 ? -3.262 19 -1.978 1 97.75 99 ASP A O 1
ATOM 747 N N . ALA A 1 100 ? -4.867 20.266 -2.859 1 98 100 ALA A N 1
ATOM 748 C CA . ALA A 1 100 ? -4.535 21.453 -2.064 1 98 100 ALA A CA 1
ATOM 749 C C . ALA A 1 100 ? -4.625 21.156 -0.572 1 98 100 ALA A C 1
ATOM 751 O O . ALA A 1 100 ? -3.795 21.609 0.213 1 98 100 ALA A O 1
ATOM 752 N N . ASP A 1 101 ? -5.625 20.359 -0.175 1 98.12 101 ASP A N 1
ATOM 753 C CA . ASP A 1 101 ? -5.824 20.016 1.229 1 98.12 101 ASP A CA 1
ATOM 754 C C . ASP A 1 101 ? -4.695 19.125 1.742 1 98.12 101 ASP A C 1
ATOM 756 O O . ASP A 1 101 ? -4.168 19.344 2.832 1 98.12 101 ASP A O 1
ATOM 760 N N . VAL A 1 102 ? -4.324 18.125 0.969 1 98.38 102 VAL A N 1
ATOM 761 C CA . VAL A 1 102 ? -3.264 17.203 1.347 1 98.38 102 VAL A CA 1
ATOM 762 C C . VAL A 1 102 ? -1.924 17.938 1.371 1 98.38 102 VAL A C 1
ATOM 764 O O . VAL A 1 102 ? -1.122 17.734 2.289 1 98.38 102 VAL A O 1
ATOM 767 N N . ASP A 1 103 ? -1.705 18.859 0.452 1 98 103 ASP A N 1
ATOM 768 C CA . ASP A 1 103 ? -0.439 19.578 0.31 1 98 103 ASP A CA 1
ATOM 769 C C . ASP A 1 103 ? -0.204 20.516 1.487 1 98 103 ASP A C 1
ATOM 771 O O . ASP A 1 103 ? 0.941 20.797 1.845 1 98 103 ASP A O 1
ATOM 775 N N . GLN A 1 104 ? -1.213 20.984 2.043 1 98.06 104 GLN A N 1
ATOM 776 C CA . GLN A 1 104 ? -1.083 21.859 3.203 1 98.06 104 GLN A CA 1
ATOM 777 C C . GLN A 1 104 ? -0.357 21.156 4.344 1 98.06 104 GLN A C 1
ATOM 779 O O . GLN A 1 104 ? 0.342 21.797 5.133 1 98.06 104 GLN A O 1
ATOM 784 N N . ILE A 1 105 ? -0.487 19.859 4.371 1 98.19 105 ILE A N 1
ATOM 785 C CA . ILE A 1 105 ? 0.056 19.094 5.484 1 98.19 105 ILE A CA 1
ATOM 786 C C . ILE A 1 105 ? 1.37 18.438 5.066 1 98.19 105 ILE A C 1
ATOM 788 O O . ILE A 1 105 ? 2.291 18.312 5.879 1 98.19 105 ILE A O 1
ATOM 792 N N . THR A 1 106 ? 1.514 18.141 3.773 1 98.31 106 THR A N 1
ATOM 793 C CA . THR A 1 106 ? 2.605 17.266 3.375 1 98.31 106 THR A CA 1
ATOM 794 C C . THR A 1 106 ? 3.496 17.938 2.338 1 98.31 106 THR A C 1
ATOM 796 O O . THR A 1 106 ? 4.523 17.391 1.938 1 98.31 106 THR A O 1
ATOM 799 N N . GLY A 1 107 ? 3.131 19.109 1.879 1 97.81 107 GLY A N 1
ATOM 800 C CA . GLY A 1 107 ? 3.783 19.734 0.746 1 97.81 107 GLY A CA 1
ATOM 801 C C . GLY A 1 107 ? 5.254 20.031 0.987 1 97.81 107 GLY A C 1
ATOM 802 O O . GLY A 1 107 ? 6.023 20.188 0.038 1 97.81 107 GLY A O 1
ATOM 803 N N . ASP A 1 108 ? 5.719 20.062 2.191 1 97.88 108 ASP A N 1
ATOM 804 C CA . ASP A 1 108 ? 7.102 20.391 2.527 1 97.88 108 ASP A CA 1
ATOM 805 C C . ASP A 1 108 ? 7.938 19.125 2.695 1 97.88 108 ASP A C 1
ATOM 807 O O . ASP A 1 108 ? 9.148 19.203 2.902 1 97.88 108 ASP A O 1
ATOM 811 N N . LEU A 1 109 ? 7.289 17.984 2.598 1 97.62 109 LEU A N 1
ATOM 812 C CA . LEU A 1 109 ? 8 16.734 2.816 1 97.62 109 LEU A CA 1
ATOM 813 C C . LEU A 1 109 ? 8.664 16.25 1.531 1 97.62 109 LEU A C 1
ATOM 815 O O . LEU A 1 109 ? 8.125 16.438 0.439 1 97.62 109 LEU A O 1
ATOM 819 N N . SER A 1 110 ? 9.773 15.617 1.68 1 97 110 SER A N 1
ATOM 820 C CA . SER A 1 110 ? 10.531 15.125 0.534 1 97 110 SER A CA 1
ATOM 821 C C . SER A 1 110 ? 10.008 13.766 0.077 1 97 110 SER A C 1
ATOM 823 O O . SER A 1 110 ? 9.578 12.953 0.897 1 97 110 SER A O 1
ATOM 825 N N . LEU A 1 111 ? 10.133 13.586 -1.184 1 94.56 111 LEU A N 1
ATOM 826 C CA . LEU A 1 111 ? 9.758 12.289 -1.755 1 94.56 111 LEU A CA 1
ATOM 827 C C . LEU A 1 111 ? 10.703 11.195 -1.273 1 94.56 111 LEU A C 1
ATOM 829 O O . LEU A 1 111 ? 11.867 11.453 -0.981 1 94.56 111 LEU A O 1
ATOM 833 N N . PHE A 1 112 ? 10.188 10.055 -1.12 1 93.06 112 PHE A N 1
ATOM 834 C CA . PHE A 1 112 ? 11.023 8.891 -0.837 1 93.06 112 PHE A CA 1
ATOM 835 C C . PHE A 1 112 ? 11.875 8.531 -2.049 1 93.06 112 PHE A C 1
ATOM 837 O O . PHE A 1 112 ? 11.359 8.438 -3.166 1 93.06 112 PHE A O 1
ATOM 844 N N . MET B 1 1 ? -4.535 -16.094 7.078 1 96.81 1 MET B N 1
ATOM 845 C CA . MET B 1 1 ? -4.871 -15.305 5.895 1 96.81 1 MET B CA 1
ATOM 846 C C . MET B 1 1 ? -3.811 -14.242 5.629 1 96.81 1 MET B C 1
ATOM 848 O O . MET B 1 1 ? -3.375 -13.547 6.551 1 96.81 1 MET B O 1
ATOM 852 N N . LYS B 1 2 ? -3.311 -14.289 4.418 1 97.81 2 LYS B N 1
ATOM 853 C CA . LYS B 1 2 ? -2.309 -13.273 4.121 1 97.81 2 LYS B CA 1
ATOM 854 C C . LYS B 1 2 ? -2.447 -12.766 2.688 1 97.81 2 LYS B C 1
ATOM 856 O O . LYS B 1 2 ? -3.121 -13.391 1.866 1 97.81 2 LYS B O 1
ATOM 861 N N . GLN B 1 3 ? -1.959 -11.625 2.457 1 98.5 3 GLN B N 1
ATOM 862 C CA . GLN B 1 3 ? -1.744 -11.062 1.128 1 98.5 3 GLN B CA 1
ATOM 863 C C . GLN B 1 3 ? -0.255 -10.945 0.813 1 98.5 3 GLN B C 1
ATOM 865 O O . GLN B 1 3 ? 0.53 -10.5 1.651 1 98.5 3 GLN B O 1
ATOM 870 N N . VAL B 1 4 ? 0.185 -11.406 -0.314 1 98.69 4 VAL B N 1
ATOM 871 C CA . VAL B 1 4 ? 1.565 -11.273 -0.771 1 98.69 4 VAL B CA 1
ATOM 872 C C . VAL B 1 4 ? 1.618 -10.383 -2.012 1 98.69 4 VAL B C 1
ATOM 874 O O . VAL B 1 4 ? 0.826 -10.555 -2.941 1 98.69 4 VAL B O 1
ATOM 877 N N . ILE B 1 5 ? 2.498 -9.438 -2.014 1 98.81 5 ILE B N 1
ATOM 878 C CA . ILE B 1 5 ? 2.662 -8.539 -3.152 1 98.81 5 ILE B CA 1
ATOM 879 C C . ILE B 1 5 ? 4.035 -8.758 -3.787 1 98.81 5 ILE B C 1
ATOM 881 O O . ILE B 1 5 ? 5.062 -8.484 -3.164 1 98.81 5 ILE B O 1
ATOM 885 N N . ALA B 1 6 ? 4.047 -9.273 -4.949 1 98.81 6 ALA B N 1
ATOM 886 C CA . ALA B 1 6 ? 5.266 -9.5 -5.727 1 98.81 6 ALA B CA 1
ATOM 887 C C . ALA B 1 6 ? 5.613 -8.266 -6.559 1 98.81 6 ALA B C 1
ATOM 889 O O . ALA B 1 6 ? 4.801 -7.797 -7.359 1 98.81 6 ALA B O 1
ATOM 890 N N . ALA B 1 7 ? 6.773 -7.766 -6.395 1 98.19 7 ALA B N 1
ATOM 891 C CA . ALA B 1 7 ? 7.195 -6.562 -7.105 1 98.19 7 ALA B CA 1
ATOM 892 C C . ALA B 1 7 ? 8.445 -6.832 -7.941 1 98.19 7 ALA B C 1
ATOM 894 O O . ALA B 1 7 ? 9.352 -7.539 -7.504 1 98.19 7 ALA B O 1
ATOM 895 N N . ARG B 1 8 ? 8.445 -6.254 -9.094 1 97.31 8 ARG B N 1
ATOM 896 C CA . ARG B 1 8 ? 9.555 -6.461 -10.016 1 97.31 8 ARG B CA 1
ATOM 897 C C . ARG B 1 8 ? 10.805 -5.73 -9.531 1 97.31 8 ARG B C 1
ATOM 899 O O . ARG B 1 8 ? 10.727 -4.59 -9.07 1 97.31 8 ARG B O 1
ATOM 906 N N . THR B 1 9 ? 11.945 -6.355 -9.711 1 96.38 9 THR B N 1
ATOM 907 C CA . THR B 1 9 ? 13.219 -5.781 -9.297 1 96.38 9 THR B CA 1
ATOM 908 C C . THR B 1 9 ? 14.047 -5.363 -10.508 1 96.38 9 THR B C 1
ATOM 910 O O . THR B 1 9 ? 15.039 -4.645 -10.367 1 96.38 9 THR B O 1
ATOM 913 N N . ASP B 1 10 ? 13.703 -5.777 -11.68 1 95.06 10 ASP B N 1
ATOM 914 C CA . ASP B 1 10 ? 14.523 -5.582 -12.875 1 95.06 10 ASP B CA 1
ATOM 915 C C . ASP B 1 10 ? 14.289 -4.199 -13.477 1 95.06 10 ASP B C 1
ATOM 917 O O . ASP B 1 10 ? 15 -3.795 -14.398 1 95.06 10 ASP B O 1
ATOM 921 N N . ILE B 1 11 ? 13.336 -3.418 -12.961 1 92.88 11 ILE B N 1
ATOM 922 C CA . ILE B 1 11 ? 12.992 -2.154 -13.609 1 92.88 11 ILE B CA 1
ATOM 923 C C . ILE B 1 11 ? 13.5 -0.989 -12.766 1 92.88 11 ILE B C 1
ATOM 925 O O . ILE B 1 11 ? 13.242 0.175 -13.086 1 92.88 11 ILE B O 1
ATOM 929 N N . GLY B 1 12 ? 14.188 -1.16 -11.695 1 87.31 12 GLY B N 1
ATOM 930 C CA . GLY B 1 12 ? 14.922 -0.144 -10.953 1 87.31 12 GLY B CA 1
ATOM 931 C C . GLY B 1 12 ? 14.016 0.878 -10.289 1 87.31 12 GLY B C 1
ATOM 932 O O . GLY B 1 12 ? 14.273 2.082 -10.367 1 87.31 12 GLY B O 1
ATOM 933 N N . MET B 1 13 ? 12.977 0.425 -9.703 1 91.06 13 MET B N 1
ATOM 934 C CA . MET B 1 13 ? 12.102 1.346 -8.992 1 91.06 13 MET B CA 1
ATOM 935 C C . MET B 1 13 ? 12.766 1.866 -7.719 1 91.06 13 MET B C 1
ATOM 937 O O . MET B 1 13 ? 13.352 1.093 -6.961 1 91.06 13 MET B O 1
ATOM 941 N N . GLY B 1 14 ? 12.672 3.184 -7.625 1 91.25 14 GLY B N 1
ATOM 942 C CA . GLY B 1 14 ? 13.078 3.727 -6.34 1 91.25 14 GLY B CA 1
ATOM 943 C C . GLY B 1 14 ? 12.18 3.287 -5.195 1 91.25 14 GLY B C 1
ATOM 944 O O . GLY B 1 14 ? 11.117 2.713 -5.422 1 91.25 14 GLY B O 1
ATOM 945 N N . GLN B 1 15 ? 12.539 3.562 -3.996 1 94.19 15 GLN B N 1
ATOM 946 C CA . GLN B 1 15 ? 11.828 3.082 -2.814 1 94.19 15 GLN B CA 1
ATOM 947 C C . GLN B 1 15 ? 10.406 3.631 -2.764 1 94.19 15 GLN B C 1
ATOM 949 O O . GLN B 1 15 ? 9.461 2.889 -2.498 1 94.19 15 GLN B O 1
ATOM 954 N N . GLY B 1 16 ? 10.273 4.883 -3.049 1 94.31 16 GLY B N 1
ATOM 955 C CA . GLY B 1 16 ? 8.953 5.5 -3.02 1 94.31 16 GLY B CA 1
ATOM 956 C C . GLY B 1 16 ? 8.008 4.934 -4.059 1 94.31 16 GLY B C 1
ATOM 957 O O . GLY B 1 16 ? 6.852 4.629 -3.752 1 94.31 16 GLY B O 1
ATOM 958 N N . LYS B 1 17 ? 8.484 4.832 -5.234 1 93.56 17 LYS B N 1
ATOM 959 C CA . LYS B 1 17 ? 7.676 4.289 -6.32 1 93.56 17 LYS B CA 1
ATOM 960 C C . LYS B 1 17 ? 7.305 2.834 -6.055 1 93.56 17 LYS B C 1
ATOM 962 O O . LYS B 1 17 ? 6.16 2.428 -6.285 1 93.56 17 LYS B O 1
ATOM 967 N N . LEU B 1 18 ? 8.297 2.062 -5.57 1 95.44 18 LEU B N 1
ATOM 968 C CA . LEU B 1 18 ? 8.016 0.68 -5.199 1 95.44 18 LEU B CA 1
ATOM 969 C C . LEU B 1 18 ? 6.879 0.604 -4.188 1 95.44 18 LEU B C 1
ATOM 971 O O . LEU B 1 18 ? 5.914 -0.14 -4.387 1 95.44 18 LEU B O 1
ATOM 975 N N . ALA B 1 19 ? 7.016 1.376 -3.172 1 97.38 19 ALA B N 1
ATOM 976 C CA . ALA B 1 19 ? 6.016 1.369 -2.107 1 97.38 19 ALA B CA 1
ATOM 977 C C . ALA B 1 19 ? 4.645 1.779 -2.639 1 97.38 19 ALA B C 1
ATOM 979 O O . ALA B 1 19 ? 3.627 1.18 -2.279 1 97.38 19 ALA B O 1
ATOM 980 N N . ALA B 1 20 ? 4.598 2.754 -3.479 1 96.81 20 ALA B N 1
ATOM 981 C CA . ALA B 1 20 ? 3.344 3.215 -4.066 1 96.81 20 ALA B CA 1
ATOM 982 C C . ALA B 1 20 ? 2.703 2.127 -4.918 1 96.81 20 ALA B C 1
ATOM 984 O O . ALA B 1 20 ? 1.49 1.91 -4.855 1 96.81 20 ALA B O 1
ATOM 985 N N . GLN B 1 21 ? 3.51 1.512 -5.746 1 97 21 GLN B N 1
ATOM 986 C CA . GLN B 1 21 ? 2.986 0.462 -6.617 1 97 21 GLN B CA 1
ATOM 987 C C . GLN B 1 21 ? 2.498 -0.733 -5.805 1 97 21 GLN B C 1
ATOM 989 O O . GLN B 1 21 ? 1.475 -1.337 -6.133 1 97 21 GLN B O 1
ATOM 994 N N . VAL B 1 22 ? 3.242 -1.06 -4.758 1 98.06 22 VAL B N 1
ATOM 995 C CA . VAL B 1 22 ? 2.822 -2.119 -3.846 1 98.06 22 VAL B CA 1
ATOM 996 C C . VAL B 1 22 ? 1.475 -1.762 -3.223 1 98.06 22 VAL B C 1
ATOM 998 O O . VAL B 1 22 ? 0.578 -2.604 -3.143 1 98.06 22 VAL B O 1
ATOM 1001 N N . ALA B 1 23 ? 1.33 -0.543 -2.789 1 98.44 23 ALA B N 1
ATOM 1002 C CA . ALA B 1 23 ? 0.072 -0.083 -2.205 1 98.44 23 ALA B CA 1
ATOM 1003 C C . ALA B 1 23 ? -1.064 -0.164 -3.221 1 98.44 23 ALA B C 1
ATOM 1005 O O . ALA B 1 23 ? -2.186 -0.548 -2.879 1 98.44 23 ALA B O 1
ATOM 1006 N N . HIS B 1 24 ? -0.812 0.217 -4.449 1 98.06 24 HIS B N 1
ATOM 1007 C CA . HIS B 1 24 ? -1.813 0.112 -5.504 1 98.06 24 HIS B CA 1
ATOM 1008 C C . HIS B 1 24 ? -2.281 -1.329 -5.68 1 98.06 24 HIS B C 1
ATOM 1010 O O . HIS B 1 24 ? -3.484 -1.599 -5.691 1 98.06 24 HIS B O 1
ATOM 1016 N N . ALA B 1 25 ? -1.299 -2.221 -5.809 1 98.38 25 ALA B N 1
ATOM 1017 C CA . ALA B 1 25 ? -1.613 -3.631 -6.023 1 98.38 25 ALA B CA 1
ATOM 1018 C C . ALA B 1 25 ? -2.418 -4.195 -4.855 1 98.38 25 ALA B C 1
ATOM 1020 O O . ALA B 1 25 ? -3.412 -4.895 -5.059 1 98.38 25 ALA B O 1
ATOM 1021 N N . SER B 1 26 ? -1.971 -3.861 -3.668 1 98.5 26 SER B N 1
ATOM 1022 C CA . SER B 1 26 ? -2.646 -4.336 -2.465 1 98.5 26 SER B CA 1
ATOM 1023 C C . SER B 1 26 ? -4.109 -3.902 -2.445 1 98.5 26 SER B C 1
ATOM 1025 O O . SER B 1 26 ? -5 -4.715 -2.195 1 98.5 26 SER B O 1
ATOM 1027 N N . LEU B 1 27 ? -4.371 -2.65 -2.693 1 97.81 27 LEU B N 1
ATOM 1028 C CA . LEU B 1 27 ? -5.727 -2.115 -2.674 1 97.81 27 LEU B CA 1
ATOM 1029 C C . LEU B 1 27 ? -6.578 -2.754 -3.766 1 97.81 27 LEU B C 1
ATOM 1031 O O . LEU B 1 27 ? -7.75 -3.072 -3.539 1 97.81 27 LEU B O 1
ATOM 1035 N N . ASN B 1 28 ? -6.008 -2.918 -4.922 1 97 28 ASN B N 1
ATOM 1036 C CA . ASN B 1 28 ? -6.734 -3.531 -6.031 1 97 28 ASN B CA 1
ATOM 1037 C C . ASN B 1 28 ? -7.203 -4.941 -5.68 1 97 28 ASN B C 1
ATOM 1039 O O . ASN B 1 28 ? -8.383 -5.27 -5.855 1 97 28 ASN B O 1
ATOM 1043 N N . ALA B 1 29 ? -6.32 -5.754 -5.176 1 98.06 29 ALA B N 1
ATOM 1044 C CA . ALA B 1 29 ? -6.684 -7.117 -4.789 1 98.06 29 ALA B CA 1
ATOM 1045 C C . ALA B 1 29 ? -7.738 -7.109 -3.686 1 98.06 29 ALA B C 1
ATOM 1047 O O . ALA B 1 29 ? -8.664 -7.922 -3.701 1 98.06 29 ALA B O 1
ATOM 1048 N N . TYR B 1 30 ? -7.566 -6.199 -2.779 1 97.38 30 TYR B N 1
ATOM 1049 C CA . TYR B 1 30 ? -8.516 -6.027 -1.685 1 97.38 30 TYR B CA 1
ATOM 1050 C C . TYR B 1 30 ? -9.922 -5.797 -2.215 1 97.38 30 TYR B C 1
ATOM 1052 O O . TYR B 1 30 ? -10.891 -6.371 -1.704 1 97.38 30 TYR B O 1
ATOM 1060 N N . GLU B 1 31 ? -10.039 -5.051 -3.197 1 94.88 31 GLU B N 1
ATOM 1061 C CA . GLU B 1 31 ? -11.344 -4.688 -3.742 1 94.88 31 GLU B CA 1
ATOM 1062 C C . GLU B 1 31 ? -12.031 -5.887 -4.387 1 94.88 31 GLU B C 1
ATOM 1064 O O . GLU B 1 31 ? -13.258 -5.953 -4.438 1 94.88 31 GLU B O 1
ATOM 1069 N N . TYR B 1 32 ? -11.227 -6.832 -4.852 1 93.44 32 TYR B N 1
ATOM 1070 C CA . TYR B 1 32 ? -11.781 -7.996 -5.535 1 93.44 32 TYR B CA 1
ATOM 1071 C C . TYR B 1 32 ? -11.992 -9.148 -4.562 1 93.44 32 TYR B C 1
ATOM 1073 O O . TYR B 1 32 ? -12.461 -10.219 -4.949 1 93.44 32 TYR B O 1
ATOM 1081 N N . THR B 1 33 ? -11.633 -8.945 -3.393 1 96.06 33 THR B N 1
ATOM 1082 C CA . THR B 1 33 ? -11.773 -9.977 -2.373 1 96.06 33 THR B CA 1
ATOM 1083 C C . THR B 1 33 ? -13.164 -9.93 -1.745 1 96.06 33 THR B C 1
ATOM 1085 O O . THR B 1 33 ? -13.711 -8.852 -1.52 1 96.06 33 THR B O 1
ATOM 1088 N N . ASP B 1 34 ? -13.727 -11.07 -1.436 1 95.31 34 ASP B N 1
ATOM 1089 C CA . ASP B 1 34 ? -15.055 -11.109 -0.82 1 95.31 34 ASP B CA 1
ATOM 1090 C C . ASP B 1 34 ? -15 -10.633 0.628 1 95.31 34 ASP B C 1
ATOM 1092 O O . ASP B 1 34 ? -13.953 -10.727 1.28 1 95.31 34 ASP B O 1
ATOM 1096 N N . ASP B 1 35 ? -16.156 -10.219 1.095 1 95.38 35 ASP B N 1
ATOM 1097 C CA . ASP B 1 35 ? -16.266 -9.555 2.393 1 95.38 35 ASP B CA 1
ATOM 1098 C C . ASP B 1 35 ? -15.844 -10.492 3.521 1 95.38 35 ASP B C 1
ATOM 1100 O O . ASP B 1 35 ? -15.242 -10.055 4.504 1 95.38 35 ASP B O 1
ATOM 1104 N N . ARG B 1 36 ? -16.188 -11.688 3.369 1 96.12 36 ARG B N 1
ATOM 1105 C CA . ARG B 1 36 ? -15.859 -12.641 4.422 1 96.12 36 ARG B CA 1
ATOM 1106 C C . ARG B 1 36 ? -14.344 -12.812 4.551 1 96.12 36 ARG B C 1
ATOM 1108 O O . ARG B 1 36 ? -13.812 -12.82 5.66 1 96.12 36 ARG B O 1
ATOM 1115 N N . ALA B 1 37 ? -13.695 -12.953 3.424 1 95.81 37 ALA B N 1
ATOM 1116 C CA . ALA B 1 37 ? -12.242 -13.094 3.41 1 95.81 37 ALA B CA 1
ATOM 1117 C C . ALA B 1 37 ? -11.562 -11.836 3.932 1 95.81 37 ALA B C 1
ATOM 1119 O O . ALA B 1 37 ? -10.586 -11.914 4.688 1 95.81 37 ALA B O 1
ATOM 1120 N N . VAL B 1 38 ? -12.094 -10.688 3.531 1 96.5 38 VAL B N 1
ATOM 1121 C CA . VAL B 1 38 ? -11.555 -9.414 3.986 1 96.5 38 VAL B CA 1
ATOM 1122 C C . VAL B 1 38 ? -11.68 -9.312 5.504 1 96.5 38 VAL B C 1
ATOM 1124 O O . VAL B 1 38 ? -10.719 -8.945 6.191 1 96.5 38 VAL B O 1
ATOM 1127 N N . ARG B 1 39 ? -12.82 -9.633 6.008 1 96.38 39 ARG B N 1
ATOM 1128 C CA . ARG B 1 39 ? -13.055 -9.562 7.449 1 96.38 39 ARG B CA 1
ATOM 1129 C C . ARG B 1 39 ? -12.117 -10.492 8.203 1 96.38 39 ARG B C 1
ATOM 1131 O O . ARG B 1 39 ? -11.523 -10.094 9.211 1 96.38 39 ARG B O 1
ATOM 1138 N N . ARG B 1 40 ? -12 -11.672 7.742 1 96.5 40 ARG B N 1
ATOM 1139 C CA . ARG B 1 40 ? -11.102 -12.633 8.375 1 96.5 40 ARG B CA 1
ATOM 1140 C C . ARG B 1 40 ? -9.656 -12.148 8.344 1 96.5 40 ARG B C 1
ATOM 1142 O O . ARG B 1 40 ? -8.945 -12.227 9.344 1 96.5 40 ARG B O 1
ATOM 1149 N N . TRP B 1 41 ? -9.273 -11.711 7.184 1 97.06 41 TRP B N 1
ATOM 1150 C CA . TRP B 1 41 ? -7.926 -11.188 7.004 1 97.06 41 TRP B CA 1
ATOM 1151 C C . TRP B 1 41 ? -7.656 -10.039 7.973 1 97.06 41 TRP B C 1
ATOM 1153 O O . TRP B 1 41 ? -6.605 -9.992 8.617 1 97.06 41 TRP B O 1
ATOM 1163 N N . LYS B 1 42 ? -8.617 -9.164 8.117 1 94.81 42 LYS B N 1
ATOM 1164 C CA . LYS B 1 42 ? -8.492 -8.031 9.023 1 94.81 42 LYS B CA 1
ATOM 1165 C C . LYS B 1 42 ? -8.422 -8.492 10.477 1 94.81 42 LYS B C 1
ATOM 1167 O O . LYS B 1 42 ? -7.605 -7.996 11.258 1 94.81 42 LYS B O 1
ATOM 1172 N N . ASP B 1 43 ? -9.227 -9.445 10.797 1 94.94 43 ASP B N 1
ATOM 1173 C CA . ASP B 1 43 ? -9.281 -9.977 12.156 1 94.94 43 ASP B CA 1
ATOM 1174 C C . ASP B 1 43 ? -7.961 -10.656 12.523 1 94.94 43 ASP B C 1
ATOM 1176 O O . ASP B 1 43 ? -7.605 -10.727 13.703 1 94.94 43 ASP B O 1
ATOM 1180 N N . GLU B 1 44 ? -7.262 -11.086 11.5 1 94.19 44 GLU B N 1
ATOM 1181 C CA . GLU B 1 44 ? -6.023 -11.82 11.75 1 94.19 44 GLU B CA 1
ATOM 1182 C C . GLU B 1 44 ? -4.809 -10.906 11.617 1 94.19 44 GLU B C 1
ATOM 1184 O O . GLU B 1 44 ? -3.668 -11.375 11.641 1 94.19 44 GLU B O 1
ATOM 1189 N N . GLY B 1 45 ? -5.066 -9.594 11.383 1 91.38 45 GLY B N 1
ATOM 1190 C CA . GLY B 1 45 ? -3.961 -8.648 11.453 1 91.38 45 GLY B CA 1
ATOM 1191 C C . GLY B 1 45 ? -3.592 -8.062 10.102 1 91.38 45 GLY B C 1
ATOM 1192 O O . GLY B 1 45 ? -2.652 -7.273 9.992 1 91.38 45 GLY B O 1
ATOM 1193 N N . GLN B 1 46 ? -4.273 -8.578 9.016 1 95.56 46 GLN B N 1
ATOM 1194 C CA . GLN B 1 46 ? -4.07 -8.039 7.684 1 95.56 46 GLN B CA 1
ATOM 1195 C C . GLN B 1 46 ? -2.619 -8.203 7.234 1 95.56 46 GLN B C 1
ATOM 1197 O O . GLN B 1 46 ? -1.976 -7.238 6.82 1 95.56 46 GLN B O 1
ATOM 1202 N N . THR B 1 47 ? -2.115 -9.438 7.398 1 95.12 47 THR B N 1
ATOM 1203 C CA . THR B 1 47 ? -0.722 -9.734 7.082 1 95.12 47 THR B CA 1
ATOM 1204 C C . THR B 1 47 ? -0.426 -9.43 5.613 1 95.12 47 THR B C 1
ATOM 1206 O O . THR B 1 47 ? -1.115 -9.93 4.723 1 95.12 47 THR B O 1
ATOM 1209 N N . LYS B 1 48 ? 0.546 -8.555 5.371 1 97.31 48 LYS B N 1
ATOM 1210 C CA . LYS B 1 48 ? 1.056 -8.25 4.035 1 97.31 48 LYS B CA 1
ATOM 1211 C C . LYS B 1 48 ? 2.549 -8.539 3.936 1 97.31 48 LYS B C 1
ATOM 1213 O O . LYS B 1 48 ? 3.328 -8.133 4.801 1 97.31 48 LYS B O 1
ATOM 1218 N N . VAL B 1 49 ? 2.953 -9.219 2.889 1 96.75 49 VAL B N 1
ATOM 1219 C CA . VAL B 1 49 ? 4.352 -9.562 2.648 1 96.75 49 VAL B CA 1
ATOM 1220 C C . VAL B 1 49 ? 4.754 -9.141 1.237 1 96.75 49 VAL B C 1
ATOM 1222 O O . VAL B 1 49 ? 4.035 -9.414 0.273 1 96.75 49 VAL B O 1
ATOM 1225 N N . VAL B 1 50 ? 5.867 -8.484 1.132 1 98.06 50 VAL B N 1
ATOM 1226 C CA . VAL B 1 50 ? 6.344 -8.047 -0.178 1 98.06 50 VAL B CA 1
ATOM 1227 C C . VAL B 1 50 ? 7.504 -8.93 -0.624 1 98.06 50 VAL B C 1
ATOM 1229 O O . VAL B 1 50 ? 8.477 -9.109 0.111 1 98.06 50 VAL B O 1
ATOM 1232 N N . VAL B 1 51 ? 7.383 -9.484 -1.804 1 98.38 51 VAL B N 1
ATOM 1233 C CA . VAL B 1 51 ? 8.398 -10.391 -2.322 1 98.38 51 VAL B CA 1
ATOM 1234 C C . VAL B 1 51 ? 8.891 -9.891 -3.682 1 98.38 51 VAL B C 1
ATOM 1236 O O . VAL B 1 51 ? 8.305 -8.977 -4.262 1 98.38 51 VAL B O 1
ATOM 1239 N N . LYS B 1 52 ? 9.969 -10.508 -4.16 1 98.19 52 LYS B N 1
ATOM 1240 C CA . LYS B 1 52 ? 10.641 -10.07 -5.383 1 98.19 52 LYS B CA 1
ATOM 1241 C C . LYS B 1 52 ? 10.273 -10.961 -6.562 1 98.19 52 LYS B C 1
ATOM 1243 O O . LYS B 1 52 ? 10.164 -12.18 -6.422 1 98.19 52 LYS B O 1
ATOM 1248 N N . VAL B 1 53 ? 10.016 -10.344 -7.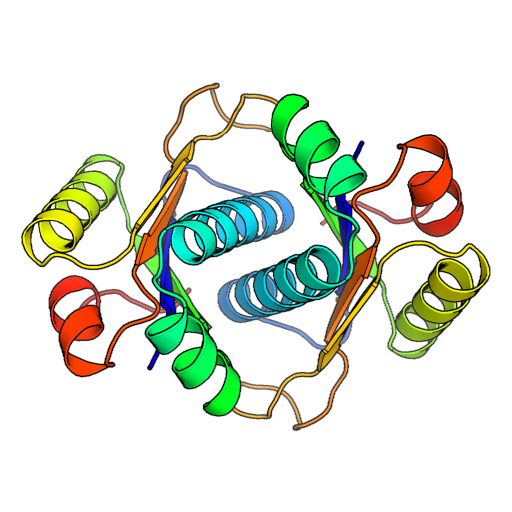652 1 97.75 53 VAL B N 1
ATOM 1249 C CA . VAL B 1 53 ? 10 -11.031 -8.938 1 97.75 53 VAL B CA 1
ATOM 1250 C C . VAL B 1 53 ? 11 -10.375 -9.891 1 97.75 53 VAL B C 1
ATOM 1252 O O . VAL B 1 53 ? 11.164 -9.156 -9.875 1 97.75 53 VAL B O 1
ATOM 1255 N N . GLY B 1 54 ? 11.656 -11.195 -10.781 1 95.81 54 GLY B N 1
ATOM 1256 C CA . GLY B 1 54 ? 12.805 -10.695 -11.523 1 95.81 54 GLY B CA 1
ATOM 1257 C C . GLY B 1 54 ? 12.461 -10.289 -12.945 1 95.81 54 GLY B C 1
ATOM 1258 O O . GLY B 1 54 ? 13.336 -9.867 -13.695 1 95.81 54 GLY B O 1
ATOM 1259 N N . SER B 1 55 ? 11.148 -10.531 -13.375 1 96.38 55 SER B N 1
ATOM 1260 C CA . SER B 1 55 ? 10.812 -10.211 -14.766 1 96.38 55 SER B CA 1
ATOM 1261 C C . SER B 1 55 ? 9.312 -10.039 -14.945 1 96.38 55 SER B C 1
ATOM 1263 O O . SER B 1 55 ? 8.523 -10.484 -14.109 1 96.38 55 SER B O 1
ATOM 1265 N N . GLU B 1 56 ? 9.008 -9.328 -16.031 1 96.19 56 GLU B N 1
ATOM 1266 C CA . GLU B 1 56 ? 7.613 -9.172 -16.422 1 96.19 56 GLU B CA 1
ATOM 1267 C C . GLU B 1 56 ? 6.953 -10.523 -16.672 1 96.19 56 GLU B C 1
ATOM 1269 O O . GLU B 1 56 ? 5.816 -10.75 -16.266 1 96.19 56 GLU B O 1
ATOM 1274 N N . ARG B 1 57 ? 7.652 -11.406 -17.344 1 97.06 57 ARG B N 1
ATOM 1275 C CA . ARG B 1 57 ? 7.133 -12.734 -17.656 1 97.06 57 ARG B CA 1
ATOM 1276 C C . ARG B 1 57 ? 6.758 -13.492 -16.391 1 97.06 57 ARG B C 1
ATOM 1278 O O . ARG B 1 57 ? 5.668 -14.062 -16.297 1 97.06 57 ARG B O 1
ATOM 1285 N N . GLU B 1 58 ? 7.676 -13.469 -15.414 1 97.5 58 GLU B N 1
ATOM 1286 C CA . GLU B 1 58 ? 7.41 -14.148 -14.156 1 97.5 58 GLU B CA 1
ATOM 1287 C C . GLU B 1 58 ? 6.188 -13.562 -13.461 1 97.5 58 GLU B C 1
ATOM 1289 O O . GLU B 1 58 ? 5.367 -14.297 -12.906 1 97.5 58 GLU B O 1
ATOM 1294 N N . LEU B 1 59 ? 6.098 -12.281 -13.477 1 98.06 59 LEU B N 1
ATOM 1295 C CA . LEU B 1 59 ? 4.965 -11.594 -12.859 1 98.06 59 LEU B CA 1
ATOM 1296 C C . LEU B 1 59 ? 3.65 -12.062 -13.477 1 98.06 59 LEU B C 1
ATOM 1298 O O . LEU B 1 59 ? 2.703 -12.383 -12.758 1 98.06 59 LEU B O 1
ATOM 1302 N N . TYR B 1 60 ? 3.561 -12.188 -14.773 1 97.62 60 TYR B N 1
ATOM 1303 C CA . TYR B 1 60 ? 2.352 -12.602 -15.477 1 97.62 60 TYR B CA 1
ATOM 1304 C C . TYR B 1 60 ? 2.047 -14.078 -15.219 1 97.62 60 TYR B C 1
ATOM 1306 O O . TYR B 1 60 ? 0.885 -14.453 -15.062 1 97.62 60 TYR B O 1
ATOM 1314 N N . GLU B 1 61 ? 3.068 -14.844 -15.203 1 98 61 GLU B N 1
ATOM 1315 C CA . GLU B 1 61 ? 2.887 -16.266 -14.914 1 98 61 GLU B CA 1
ATOM 1316 C C . GLU B 1 61 ? 2.242 -16.469 -13.539 1 98 61 GLU B C 1
ATOM 1318 O O . GLU B 1 61 ? 1.301 -17.25 -13.406 1 98 61 GLU B O 1
ATOM 1323 N N . ARG B 1 62 ? 2.744 -15.734 -12.609 1 98.31 62 ARG B N 1
ATOM 1324 C CA . ARG B 1 62 ? 2.186 -15.836 -11.266 1 98.31 62 ARG B CA 1
ATOM 1325 C C . ARG B 1 62 ? 0.752 -15.32 -11.234 1 98.31 62 ARG B C 1
ATOM 1327 O O . ARG B 1 62 ? -0.1 -15.875 -10.539 1 98.31 62 ARG B O 1
ATOM 1334 N N . SER B 1 63 ? 0.554 -14.266 -11.938 1 98.38 63 SER B N 1
ATOM 1335 C CA . SER B 1 63 ? -0.792 -13.711 -12.016 1 98.38 63 SER B CA 1
ATOM 1336 C C . SER B 1 63 ? -1.78 -14.727 -12.578 1 98.38 63 SER B C 1
ATOM 1338 O O . SER B 1 63 ? -2.865 -14.914 -12.023 1 98.38 63 SER B O 1
ATOM 1340 N N . GLU B 1 64 ? -1.409 -15.391 -13.633 1 98.12 64 GLU B N 1
ATOM 1341 C CA . GLU B 1 64 ? -2.271 -16.391 -14.266 1 98.12 64 GLU B CA 1
ATOM 1342 C C . GLU B 1 64 ? -2.516 -17.578 -13.336 1 98.12 64 GLU B C 1
ATOM 1344 O O . GLU B 1 64 ? -3.637 -18.078 -13.25 1 98.12 64 GLU B O 1
ATOM 1349 N N . GLU B 1 65 ? -1.498 -17.938 -12.695 1 98.31 65 GLU B N 1
ATOM 1350 C CA . GLU B 1 65 ? -1.627 -19.031 -11.742 1 98.31 65 GLU B CA 1
ATOM 1351 C C . GLU B 1 65 ? -2.604 -18.688 -10.625 1 98.31 65 GLU B C 1
ATOM 1353 O O . GLU B 1 65 ? -3.455 -19.5 -10.258 1 98.31 65 GLU B O 1
ATOM 1358 N N . ALA B 1 66 ? -2.475 -17.516 -10.117 1 98.44 66 ALA B N 1
ATOM 1359 C CA . ALA B 1 66 ? -3.346 -17.062 -9.039 1 98.44 66 ALA B CA 1
ATOM 1360 C C . ALA B 1 66 ? -4.801 -16.984 -9.492 1 98.44 66 ALA B C 1
ATOM 1362 O O . ALA B 1 66 ? -5.707 -17.406 -8.781 1 98.44 66 ALA B O 1
ATOM 1363 N N . LYS B 1 67 ? -4.965 -16.516 -10.688 1 97.5 67 LYS B N 1
ATOM 1364 C CA . LYS B 1 67 ? -6.305 -16.406 -11.25 1 97.5 67 LYS B CA 1
ATOM 1365 C C . LYS B 1 67 ? -6.926 -17.797 -11.453 1 97.5 67 LYS B C 1
ATOM 1367 O O . LYS B 1 67 ? -8.102 -18 -11.141 1 97.5 67 LYS B O 1
ATOM 1372 N N . ARG B 1 68 ? -6.152 -18.656 -11.938 1 97.75 68 ARG B N 1
ATOM 1373 C CA . ARG B 1 68 ? -6.621 -20.031 -12.156 1 97.75 68 ARG B CA 1
ATOM 1374 C C . ARG B 1 68 ? -7.008 -20.688 -10.844 1 97.75 68 ARG B C 1
ATOM 1376 O O . ARG B 1 68 ? -7.953 -21.484 -10.789 1 97.75 68 ARG B O 1
ATOM 1383 N N . ALA B 1 69 ? -6.324 -20.3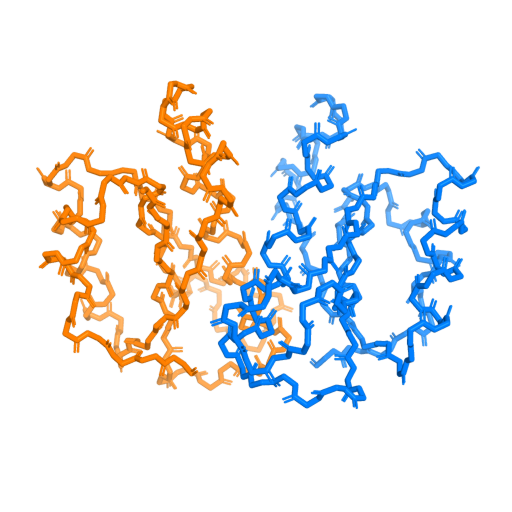28 -9.828 1 97.62 69 ALA B N 1
ATOM 1384 C CA . ALA B 1 69 ? -6.582 -20.906 -8.508 1 97.62 69 ALA B CA 1
ATOM 1385 C C . ALA B 1 69 ? -7.758 -20.219 -7.832 1 97.62 69 ALA B C 1
ATOM 1387 O O . ALA B 1 69 ? -8.148 -20.578 -6.723 1 97.62 69 ALA B O 1
ATOM 1388 N N . GLY B 1 70 ? -8.273 -19.125 -8.43 1 97 70 GLY B N 1
ATOM 1389 C CA . GLY B 1 70 ? -9.43 -18.422 -7.906 1 97 70 GLY B CA 1
ATOM 1390 C C . GLY B 1 70 ? -9.086 -17.469 -6.785 1 97 70 GLY B C 1
ATOM 1391 O O . GLY B 1 70 ? -9.938 -17.141 -5.957 1 97 70 GLY B O 1
ATOM 1392 N N . LEU B 1 71 ? -7.867 -17.109 -6.699 1 97.88 71 LEU B N 1
ATOM 1393 C CA . LEU B 1 71 ? -7.445 -16.188 -5.648 1 97.88 71 LEU B CA 1
ATOM 1394 C C . LEU B 1 71 ? -7.617 -14.742 -6.09 1 97.88 71 LEU B C 1
ATOM 1396 O O . LEU B 1 71 ? -7.43 -14.422 -7.266 1 97.88 71 LEU B O 1
ATOM 1400 N N . PRO B 1 72 ? -7.949 -13.859 -5.195 1 97.81 72 PRO B N 1
ATOM 1401 C CA . PRO B 1 72 ? -7.957 -12.438 -5.547 1 97.81 72 PRO B CA 1
ATOM 1402 C C . PRO B 1 72 ? -6.582 -11.922 -5.961 1 97.81 72 PRO B C 1
ATOM 1404 O O . PRO B 1 72 ? -5.578 -12.25 -5.324 1 97.81 72 PRO B O 1
ATOM 1407 N N . THR B 1 73 ? -6.582 -11.133 -7.043 1 98.06 73 THR B N 1
ATOM 1408 C CA . THR B 1 73 ? -5.32 -10.602 -7.543 1 98.06 73 THR B CA 1
ATOM 1409 C C . THR B 1 73 ? -5.461 -9.125 -7.902 1 98.06 73 THR B C 1
ATOM 1411 O O . THR B 1 73 ? -6.566 -8.656 -8.195 1 98.06 73 THR B O 1
ATOM 1414 N N . GLY B 1 74 ? -4.359 -8.398 -7.797 1 98 74 GLY B N 1
ATOM 1415 C CA . GLY B 1 74 ? -4.23 -7.031 -8.266 1 98 74 GLY B CA 1
ATOM 1416 C C . GLY B 1 74 ? -2.924 -6.77 -8.992 1 98 74 GLY B C 1
ATOM 1417 O O . GLY B 1 74 ? -1.886 -6.57 -8.359 1 98 74 GLY B O 1
ATOM 1418 N N . LEU B 1 75 ? -3.02 -6.855 -10.281 1 97.56 75 LEU B N 1
ATOM 1419 C CA . LEU B 1 75 ? -1.873 -6.535 -11.125 1 97.56 75 LEU B CA 1
ATOM 1420 C C . LEU B 1 75 ? -1.882 -5.062 -11.516 1 97.56 75 LEU B C 1
ATOM 1422 O O . LEU B 1 75 ? -2.883 -4.559 -12.031 1 97.56 75 LEU B O 1
ATOM 1426 N N . ILE B 1 76 ? -0.762 -4.41 -11.242 1 96.12 76 ILE B N 1
ATOM 1427 C CA . ILE B 1 76 ? -0.738 -2.977 -11.516 1 96.12 76 ILE B CA 1
ATOM 1428 C C . ILE B 1 76 ? 0.416 -2.648 -12.461 1 96.12 76 ILE B C 1
ATOM 1430 O O . ILE B 1 76 ? 1.412 -3.375 -12.508 1 96.12 76 ILE B O 1
ATOM 1434 N N . SER B 1 77 ? 0.193 -1.599 -13.211 1 93.75 77 SER B N 1
ATOM 1435 C CA . SER B 1 77 ? 1.198 -1.046 -14.109 1 93.75 77 SER B CA 1
ATOM 1436 C C . SER B 1 77 ? 1.463 0.425 -13.812 1 93.75 77 SER B C 1
ATOM 1438 O O . SER B 1 77 ? 0.572 1.138 -13.344 1 93.75 77 SER B O 1
ATOM 1440 N N . ASP B 1 78 ? 2.662 0.765 -14.023 1 89 78 ASP B N 1
ATOM 1441 C CA . ASP B 1 78 ? 2.975 2.182 -13.859 1 89 78 ASP B CA 1
ATOM 1442 C C . ASP B 1 78 ? 2.234 3.033 -14.883 1 89 78 ASP B C 1
ATOM 1444 O O . ASP B 1 78 ? 2.213 2.703 -16.078 1 89 78 ASP B O 1
ATOM 1448 N N . ALA B 1 79 ? 1.537 4.078 -14.469 1 78.56 79 ALA B N 1
ATOM 1449 C CA . ALA B 1 79 ? 0.763 4.938 -15.359 1 78.56 79 ALA B CA 1
ATOM 1450 C C . ALA B 1 79 ? 1.66 5.961 -16.047 1 78.56 79 ALA B C 1
ATOM 1452 O O . ALA B 1 79 ? 1.206 6.711 -16.922 1 78.56 79 ALA B O 1
ATOM 1453 N N . GLY B 1 80 ? 3.004 5.93 -15.844 1 70.06 80 GLY B N 1
ATOM 1454 C CA . GLY B 1 80 ? 3.906 6.836 -16.531 1 70.06 80 GLY B CA 1
ATOM 1455 C C . GLY B 1 80 ? 4.125 8.141 -15.789 1 70.06 80 GLY B C 1
ATOM 1456 O O . GLY B 1 80 ? 4.594 9.125 -16.359 1 70.06 80 GLY B O 1
ATOM 1457 N N . ARG B 1 81 ? 3.764 8.266 -14.688 1 63.66 81 ARG B N 1
ATOM 1458 C CA . ARG B 1 81 ? 3.939 9.5 -13.938 1 63.66 81 ARG B CA 1
ATOM 1459 C C . ARG B 1 81 ? 5.258 9.492 -13.172 1 63.66 81 ARG B C 1
ATOM 1461 O O . ARG B 1 81 ? 5.629 10.492 -12.547 1 63.66 81 ARG B O 1
ATOM 1468 N N . THR B 1 82 ? 5.797 8.445 -13.352 1 62.25 82 THR B N 1
ATOM 1469 C CA . THR B 1 82 ? 7.07 8.258 -12.672 1 62.25 82 THR B CA 1
ATOM 1470 C C . THR B 1 82 ? 8.156 7.855 -13.664 1 62.25 82 THR B C 1
ATOM 1472 O O . THR B 1 82 ? 8.016 8.07 -14.867 1 62.25 82 THR B O 1
ATOM 1475 N N . GLN B 1 83 ? 9.219 7.328 -13.18 1 70.06 83 GLN B N 1
ATOM 1476 C CA . GLN B 1 83 ? 10.461 7.059 -13.898 1 70.06 83 GLN B CA 1
ATOM 1477 C C . GLN B 1 83 ? 10.266 5.957 -14.938 1 70.06 83 GLN B C 1
ATOM 1479 O O . GLN B 1 83 ? 11.086 5.809 -15.852 1 70.06 83 GLN B O 1
ATOM 1484 N N . LEU B 1 84 ? 9.125 5.199 -14.969 1 77.06 84 LEU B N 1
ATOM 1485 C CA . LEU B 1 84 ? 8.93 4.055 -15.859 1 77.06 84 LEU B CA 1
ATOM 1486 C C . LEU B 1 84 ? 8.086 4.445 -17.062 1 77.06 84 LEU B C 1
ATOM 1488 O O . LEU B 1 84 ? 7.34 5.426 -17.016 1 77.06 84 LEU B O 1
ATOM 1492 N N . GLU B 1 85 ? 8.32 3.549 -18.125 1 80.62 85 GLU B N 1
ATOM 1493 C CA . GLU B 1 85 ? 7.426 3.705 -19.281 1 80.62 85 GLU B CA 1
ATOM 1494 C C . GLU B 1 85 ? 5.977 3.418 -18.891 1 80.62 85 GLU B C 1
ATOM 1496 O O . GLU B 1 85 ? 5.707 2.496 -18.109 1 80.62 85 GLU B O 1
ATOM 1501 N N . PRO B 1 86 ? 5.156 4.203 -19.375 1 82.44 86 PRO B N 1
ATOM 1502 C CA . PRO B 1 86 ? 3.742 3.979 -19.062 1 82.44 86 PRO B CA 1
ATOM 1503 C C . PRO B 1 86 ? 3.273 2.572 -19.438 1 82.44 86 PRO B C 1
ATOM 1505 O O . PRO B 1 86 ? 3.672 2.041 -20.484 1 82.44 86 PRO B O 1
ATOM 1508 N N . GLY B 1 87 ? 2.525 1.945 -18.547 1 87.44 87 GLY B N 1
ATOM 1509 C CA . GLY B 1 87 ? 1.954 0.639 -18.828 1 87.44 87 GLY B CA 1
ATOM 1510 C C . GLY B 1 87 ? 2.828 -0.51 -18.359 1 87.44 87 GLY B C 1
ATOM 1511 O O . GLY B 1 87 ? 2.439 -1.675 -18.469 1 87.44 87 GLY B O 1
ATOM 1512 N N . THR B 1 88 ? 4.012 -0.266 -17.891 1 90.31 88 THR B N 1
ATOM 1513 C CA . THR B 1 88 ? 4.914 -1.3 -17.391 1 90.31 88 THR B CA 1
ATOM 1514 C C . THR B 1 88 ? 4.352 -1.95 -16.125 1 90.31 88 THR B C 1
ATOM 1516 O O . THR B 1 88 ? 4.074 -1.266 -15.148 1 90.31 88 THR B O 1
ATOM 1519 N N . PRO B 1 89 ? 4.117 -3.291 -16.25 1 95.69 89 PRO B N 1
ATOM 1520 C CA . PRO B 1 89 ? 3.688 -3.945 -15.008 1 95.69 89 PRO B CA 1
ATOM 1521 C C . PRO B 1 89 ? 4.742 -3.881 -13.906 1 95.69 89 PRO B C 1
ATOM 1523 O O . PRO B 1 89 ? 5.93 -4.082 -14.172 1 95.69 89 PRO B O 1
ATOM 1526 N N . THR B 1 90 ? 4.328 -3.625 -12.719 1 97.19 90 THR B N 1
ATOM 1527 C CA . THR B 1 90 ? 5.312 -3.355 -11.672 1 97.19 90 THR B CA 1
ATOM 1528 C C . THR B 1 90 ? 5.121 -4.301 -10.492 1 97.19 90 THR B C 1
ATOM 1530 O O . THR B 1 90 ? 6.094 -4.734 -9.875 1 97.19 90 THR B O 1
ATOM 1533 N N . ALA B 1 91 ? 3.855 -4.574 -10.148 1 98.31 91 ALA B N 1
ATOM 1534 C CA . ALA B 1 91 ? 3.59 -5.34 -8.938 1 98.31 91 ALA B CA 1
ATOM 1535 C C . ALA B 1 91 ? 2.309 -6.156 -9.07 1 98.31 91 ALA B C 1
ATOM 1537 O O . ALA B 1 91 ? 1.403 -5.785 -9.82 1 98.31 91 ALA B O 1
ATOM 1538 N N . LEU B 1 92 ? 2.213 -7.27 -8.344 1 98.75 92 LEU B N 1
ATOM 1539 C CA . LEU B 1 92 ? 1.078 -8.188 -8.281 1 98.75 92 LEU B CA 1
ATOM 1540 C C . LEU B 1 92 ? 0.749 -8.555 -6.84 1 98.75 92 LEU B C 1
ATOM 1542 O O . LEU B 1 92 ? 1.592 -9.102 -6.129 1 98.75 92 LEU B O 1
ATOM 1546 N N . ALA B 1 93 ? -0.423 -8.18 -6.473 1 98.88 93 ALA B N 1
ATOM 1547 C CA . ALA B 1 93 ? -0.893 -8.656 -5.176 1 98.88 93 ALA B CA 1
ATOM 1548 C C . ALA B 1 93 ? -1.692 -9.945 -5.32 1 98.88 93 ALA B C 1
ATOM 1550 O O . ALA B 1 93 ? -2.477 -10.102 -6.258 1 98.88 93 ALA B O 1
ATOM 1551 N N . ILE B 1 94 ? -1.473 -10.859 -4.434 1 98.75 94 ILE B N 1
ATOM 1552 C CA . ILE B 1 94 ? -2.219 -12.109 -4.348 1 98.75 94 ILE B CA 1
ATOM 1553 C C . ILE B 1 94 ? -2.807 -12.266 -2.945 1 98.75 94 ILE B C 1
ATOM 1555 O O . ILE B 1 94 ? -2.074 -12.25 -1.954 1 98.75 94 ILE B O 1
ATOM 1559 N N . GLY B 1 95 ? -4.105 -12.477 -2.938 1 98.31 95 GLY B N 1
ATOM 1560 C CA . GLY B 1 95 ? -4.82 -12.516 -1.671 1 98.31 95 GLY B CA 1
ATOM 1561 C C . GLY B 1 95 ? -5.484 -11.195 -1.32 1 98.31 95 GLY B C 1
ATOM 1562 O O . GLY B 1 95 ? -5.543 -10.281 -2.15 1 98.31 95 GLY B O 1
ATOM 1563 N N . PRO B 1 96 ? -5.973 -11.164 -0.171 1 98.19 96 PRO B N 1
ATOM 1564 C CA . PRO B 1 96 ? -5.844 -12.062 0.978 1 98.19 96 PRO B CA 1
ATOM 1565 C C . PRO B 1 96 ? -6.516 -13.414 0.749 1 98.19 96 PRO B C 1
ATOM 1567 O O . PRO B 1 96 ? -7.566 -13.484 0.106 1 98.19 96 PRO B O 1
ATOM 1570 N N . ALA B 1 97 ? -5.949 -14.43 1.178 1 98.06 97 ALA B N 1
ATOM 1571 C CA . ALA B 1 97 ? -6.383 -15.828 1.102 1 98.06 97 ALA B CA 1
ATOM 1572 C C . ALA B 1 97 ? -5.641 -16.688 2.119 1 98.06 97 ALA B C 1
ATOM 1574 O O . ALA B 1 97 ? -4.703 -16.219 2.77 1 98.06 97 ALA B O 1
ATOM 1575 N N . PRO B 1 98 ? -6.188 -17.891 2.352 1 97.69 98 PRO B N 1
ATOM 1576 C CA . PRO B 1 98 ? -5.473 -18.766 3.27 1 97.69 98 PRO B CA 1
ATOM 1577 C C . PRO B 1 98 ? -3.996 -18.922 2.906 1 97.69 98 PRO B C 1
ATOM 1579 O O . PRO B 1 98 ? -3.65 -19 1.725 1 97.69 98 PRO B O 1
ATOM 1582 N N . ASP B 1 99 ? -3.139 -18.984 3.902 1 97.75 99 ASP B N 1
ATOM 1583 C CA . ASP B 1 99 ? -1.688 -18.984 3.74 1 97.75 99 ASP B CA 1
ATOM 1584 C C . ASP B 1 99 ? -1.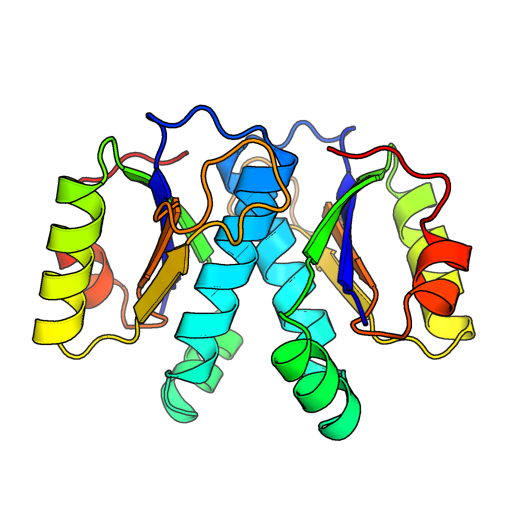254 -20.062 2.744 1 97.75 99 ASP B C 1
ATOM 1586 O O . ASP B 1 99 ? -0.434 -19.797 1.86 1 97.75 99 ASP B O 1
ATOM 1590 N N . ALA B 1 100 ? -1.762 -21.266 2.881 1 97.94 100 ALA B N 1
ATOM 1591 C CA . ALA B 1 100 ? -1.354 -22.391 2.051 1 97.94 100 ALA B CA 1
ATOM 1592 C C . ALA B 1 100 ? -1.622 -22.109 0.574 1 97.94 100 ALA B C 1
ATOM 1594 O O . ALA B 1 100 ? -0.813 -22.469 -0.287 1 97.94 100 ALA B O 1
ATOM 1595 N N . ASP B 1 101 ? -2.746 -21.453 0.281 1 98.12 101 ASP B N 1
ATOM 1596 C CA . ASP B 1 101 ? -3.121 -21.156 -1.096 1 98.12 101 ASP B CA 1
ATOM 1597 C C . ASP B 1 101 ? -2.174 -20.125 -1.707 1 98.12 101 ASP B C 1
ATOM 1599 O O . ASP B 1 101 ? -1.722 -20.281 -2.842 1 98.12 101 ASP B O 1
ATOM 1603 N N . VAL B 1 102 ? -1.87 -19.094 -0.965 1 98.38 102 VAL B N 1
ATOM 1604 C CA . VAL B 1 102 ? -0.986 -18.031 -1.436 1 98.38 102 VAL B CA 1
ATOM 1605 C C . VAL B 1 102 ? 0.433 -18.562 -1.593 1 98.38 102 VAL B C 1
ATOM 1607 O O . VAL B 1 102 ? 1.11 -18.266 -2.58 1 98.38 102 VAL B O 1
ATOM 1610 N N . ASP B 1 103 ? 0.858 -19.469 -0.706 1 98 103 ASP B N 1
ATOM 1611 C CA . ASP B 1 103 ? 2.217 -20 -0.689 1 98 103 ASP B CA 1
ATOM 1612 C C . ASP B 1 103 ? 2.465 -20.906 -1.889 1 98 103 ASP B C 1
ATOM 1614 O O . ASP B 1 103 ? 3.6 -21.031 -2.352 1 98 103 ASP B O 1
ATOM 1618 N N . GLN B 1 104 ? 1.48 -21.5 -2.352 1 98.06 104 GLN B N 1
ATOM 1619 C CA . GLN B 1 104 ? 1.618 -22.359 -3.525 1 98.06 104 GLN B CA 1
ATOM 1620 C C . GLN B 1 104 ? 2.133 -21.562 -4.727 1 98.06 104 GLN B C 1
ATOM 1622 O O . GLN B 1 104 ? 2.836 -22.109 -5.578 1 98.06 104 GLN B O 1
ATOM 1627 N N . ILE B 1 105 ? 1.826 -20.312 -4.73 1 98.19 105 ILE B N 1
ATOM 1628 C CA . ILE B 1 105 ? 2.15 -19.469 -5.887 1 98.19 105 ILE B CA 1
ATOM 1629 C C . ILE B 1 105 ? 3.396 -18.641 -5.59 1 98.19 105 ILE B C 1
ATOM 1631 O O . ILE B 1 105 ? 4.207 -18.391 -6.484 1 98.19 105 ILE B O 1
ATOM 1635 N N . THR B 1 106 ? 3.615 -18.312 -4.316 1 98.31 106 THR B N 1
ATOM 1636 C CA . THR B 1 106 ? 4.609 -17.297 -4.016 1 98.31 106 THR B CA 1
ATOM 1637 C C . THR B 1 106 ? 5.68 -17.844 -3.076 1 98.31 106 THR B C 1
ATOM 1639 O O . THR B 1 106 ? 6.656 -17.141 -2.771 1 98.31 106 THR B O 1
ATOM 1642 N N . GLY B 1 107 ? 5.527 -19.047 -2.592 1 97.81 107 GLY B N 1
ATOM 1643 C CA . GLY B 1 107 ? 6.363 -19.578 -1.531 1 97.81 107 GLY B CA 1
ATOM 1644 C C . GLY B 1 107 ? 7.832 -19.672 -1.914 1 97.81 107 GLY B C 1
ATOM 1645 O O . GLY B 1 107 ? 8.703 -19.719 -1.044 1 97.81 107 GLY B O 1
ATOM 1646 N N . ASP B 1 108 ? 8.188 -19.641 -3.16 1 97.81 108 ASP B N 1
ATOM 1647 C CA . ASP B 1 108 ? 9.562 -19.781 -3.629 1 97.81 108 ASP B CA 1
ATOM 1648 C C . ASP B 1 108 ? 10.195 -18.422 -3.867 1 97.81 108 ASP B C 1
ATOM 1650 O O . ASP B 1 108 ? 11.383 -18.328 -4.188 1 97.81 108 ASP B O 1
ATOM 1654 N N . LEU B 1 109 ? 9.422 -17.375 -3.691 1 97.56 109 LEU B N 1
ATOM 1655 C CA . LEU B 1 109 ? 9.922 -16.031 -3.967 1 97.56 109 LEU B CA 1
ATOM 1656 C C . LEU B 1 109 ? 10.641 -15.461 -2.746 1 97.56 109 LEU B C 1
ATOM 1658 O O . LEU B 1 109 ? 10.234 -15.711 -1.609 1 97.56 109 LEU B O 1
ATOM 1662 N N . SER B 1 110 ? 11.633 -14.68 -2.998 1 96.94 110 SER B N 1
ATOM 1663 C CA . SER B 1 110 ? 12.414 -14.078 -1.925 1 96.94 110 SER B CA 1
ATOM 1664 C C . SER B 1 110 ? 11.766 -12.797 -1.414 1 96.94 110 SER B C 1
ATOM 1666 O O . SER B 1 110 ? 11.156 -12.055 -2.188 1 96.94 110 SER B O 1
ATOM 1668 N N . LEU B 1 111 ? 11.977 -12.594 -0.174 1 94.5 111 LEU B N 1
ATOM 1669 C CA . LEU B 1 111 ? 11.484 -11.359 0.435 1 94.5 111 LEU B CA 1
ATOM 1670 C C . LEU B 1 111 ? 12.227 -10.148 -0.124 1 94.5 111 LEU B C 1
ATOM 1672 O O . LEU B 1 111 ? 13.391 -10.25 -0.524 1 94.5 111 LEU B O 1
ATOM 1676 N N . PHE B 1 112 ? 11.562 -9.086 -0.23 1 93 112 PHE B N 1
ATOM 1677 C CA . PHE B 1 112 ? 12.203 -7.82 -0.573 1 93 112 PHE B CA 1
ATOM 1678 C C . PHE B 1 112 ? 13.117 -7.355 0.559 1 93 112 PHE B C 1
ATOM 1680 O O . PHE B 1 112 ? 12.703 -7.332 1.721 1 93 112 PHE B O 1
#

Solvent-accessible surface area (backbone atoms only — not comparable to full-atom values): 11414 Å² total; per-residue (Å²): 80,32,26,40,32,38,30,49,61,72,76,67,65,50,70,18,58,44,20,34,43,42,26,51,6,46,49,45,2,49,71,64,41,53,67,66,55,49,51,51,20,52,76,68,67,52,42,60,45,36,26,46,31,76,40,68,68,56,50,50,53,47,50,51,51,37,50,73,71,68,45,27,54,10,78,35,49,39,83,40,87,55,98,50,64,59,64,42,69,44,21,36,14,39,20,61,35,54,51,72,68,51,37,73,73,48,62,86,48,47,72,76,78,30,26,40,32,37,30,50,62,71,78,69,66,51,70,19,57,44,20,35,44,42,24,51,7,46,50,46,2,48,70,65,40,54,68,67,53,51,51,52,20,52,75,69,66,53,42,60,44,34,26,47,31,74,39,70,67,57,51,50,52,47,50,51,52,37,51,74,70,69,44,28,55,10,78,36,48,40,83,40,87,58,98,51,63,59,64,42,71,44,21,35,14,37,19,61,35,52,52,73,67,50,36,74,74,47,62,86,48,47,72,77

InterPro domains:
  IPR002833 Peptidyl-tRNA hydrolase, PTH2 [PF01981] (1-112)
  IPR002833 Peptidyl-tRNA hydrolase, PTH2 [PTHR12649] (1-112)
  IPR002833 Peptidyl-tRNA hydrolase, PTH2 [TIGR00283] (1-112)
  IPR002833 Peptidyl-tRNA hydrolase, PTH2 [cd02430] (1-112)
  IPR023476 Peptidyl-tRNA hydrolase II domain superfamily [G3DSA:3.40.1490.10] (1-112)
  IPR023476 Peptidyl-tRNA hydrolase II domain superfamily [SSF102462] (1-112)
  IPR034759 Peptidyl-tRNA hydrolase, archaea [MF_00628] (1-112)

Sequence (224 aa):
MKQVIAARTDIGMGQGKLAAQVAHASLNAYEYTDDRAVRRWKDEGQTKVVVKVGSERELYERSEEAKRAGLPTGLISDAGRTQLEPGTPTALAIGPAPDADVDQITGDLSLFMKQVIAARTDIGMGQGKLAAQVAHASLNAYEYTDDRAVRRWKDEGQTKVVVKVGSERELYERSEEAKRAGLPTGLISDAGRTQLEPGTPTALAIGPAPDADVDQITGDLSLF

Organism: Halobacterium salinarum (strain ATCC 700922 / JCM 11081 / NRC-1) (NCBI:txid64091)

Radius of gyration: 16.22 Å; Cα contacts (8 Å, |Δi|>4): 499; chains: 2; bounding box: 34×44×38 Å

Nearest PDB structures (foldseek):
  3erj-assembly1_A  TM=9.483E-01  e=1.234E-14  Archaeoglobus fulgidus
  1xty-assembly2_D  TM=9.590E-01  e=1.855E-13  Saccharolobus solfataricus P2
  2d3k-assembly1_B  TM=9.546E-01  e=2.582E-13  Pyrococcus horikoshii OT3
  3erj-assembly1_B  TM=9.175E-01  e=4.430E-12  Archaeoglobus fulgidus
  2zv3-assembly4_H  TM=9.446E-01  e=8.119E-11  Methanocaldococcus jannaschii DSM 2661

Secondary structure (DSSP, 8-state):
-EEEEEEESTT---HHHHHHHHHHHHHHHHHHS-HHHHHHHHHTT-EEEEEEE--HHHHHHHHHHHHHTT--EEEEE--SSSSSPTT-EEEEEEEEE-HHHHHHHHTTSPB-/-EEEEEEESTT---HHHHHHHHHHHHHHHHHHS-HHHHHHHHHTT-EEEEEEE--HHHHHHHHHHHHHTT--EEEEE--SSSSSPTT-EEEEEEEEE-HHHHHHHHTTSPB-